Protein AF-A0A816DEH2-F1 (afdb_monomer_lite)

Structure (mmCIF, N/CA/C/O backbone):
data_AF-A0A816DEH2-F1
#
_entry.id   AF-A0A816DEH2-F1
#
loop_
_atom_site.group_PDB
_atom_site.id
_atom_site.type_symbol
_atom_site.label_atom_id
_atom_site.label_alt_id
_atom_site.label_comp_id
_atom_site.label_asym_id
_atom_site.label_entity_id
_atom_site.label_seq_id
_atom_site.pdbx_PDB_ins_code
_atom_site.Cartn_x
_atom_site.Cartn_y
_atom_site.Cartn_z
_atom_site.occupancy
_atom_site.B_iso_or_equiv
_atom_site.auth_seq_id
_atom_site.auth_comp_id
_atom_site.auth_asym_id
_atom_site.auth_atom_id
_atom_site.pdbx_PDB_model_num
ATOM 1 N N . MET A 1 1 ? -5.075 8.110 17.035 1.00 84.69 1 MET A N 1
ATOM 2 C CA . MET A 1 1 ? -4.724 9.342 17.783 1.00 84.69 1 MET A CA 1
ATOM 3 C C . MET A 1 1 ? -3.251 9.297 18.192 1.00 84.69 1 MET A C 1
ATOM 5 O O . MET A 1 1 ? -2.695 8.213 18.280 1.00 84.69 1 MET A O 1
ATOM 9 N N . GLY A 1 2 ? -2.598 10.446 18.376 1.00 84.56 2 GLY A N 1
ATOM 10 C CA . GLY A 1 2 ? -1.201 10.555 18.821 1.00 84.56 2 GLY A CA 1
ATOM 11 C C . GLY A 1 2 ? -0.539 11.834 18.309 1.00 84.56 2 GLY A C 1
ATOM 12 O O . GLY A 1 2 ? -1.069 12.466 17.389 1.00 84.56 2 GLY A O 1
ATOM 13 N N . VAL A 1 3 ? 0.620 12.206 18.860 1.00 82.25 3 VAL A N 1
ATOM 14 C CA . VAL A 1 3 ? 1.343 13.439 18.475 1.00 82.25 3 VAL A CA 1
ATOM 15 C C . VAL A 1 3 ? 1.659 13.493 16.978 1.00 82.25 3 VAL A C 1
ATOM 17 O O . VAL A 1 3 ? 1.641 12.466 16.286 1.00 82.25 3 VAL A O 1
ATOM 20 N N . GLN A 1 4 ? 1.911 14.678 16.429 1.00 77.50 4 GLN A N 1
ATOM 21 C CA . GLN A 1 4 ? 2.324 14.812 15.028 1.00 77.50 4 GLN A CA 1
ATOM 22 C C . GLN A 1 4 ? 3.581 13.987 14.722 1.00 77.50 4 GLN A C 1
ATOM 24 O O . GLN A 1 4 ? 4.449 13.808 15.569 1.00 77.50 4 GLN A O 1
ATOM 29 N N . SER A 1 5 ? 3.631 13.414 13.515 1.00 72.50 5 SER A N 1
ATOM 30 C CA . SER A 1 5 ? 4.741 12.568 13.050 1.00 72.50 5 SER A CA 1
ATOM 31 C C . SER A 1 5 ? 5.055 11.329 13.916 1.00 72.50 5 SER A C 1
ATOM 33 O O . SER A 1 5 ? 6.136 10.758 13.802 1.00 72.50 5 SER A O 1
ATOM 35 N N . SER A 1 6 ? 4.096 10.846 14.721 1.00 70.62 6 SER A N 1
ATOM 36 C CA . SER A 1 6 ? 4.197 9.581 15.485 1.00 70.62 6 SER A CA 1
ATOM 37 C C . SER A 1 6 ? 4.033 8.304 14.649 1.00 70.62 6 SER A C 1
ATOM 39 O O . SER A 1 6 ? 4.109 7.210 15.189 1.00 70.62 6 SER A O 1
ATOM 41 N N . GLY A 1 7 ? 3.790 8.406 13.338 1.00 72.31 7 GLY A N 1
ATOM 42 C CA . GLY A 1 7 ? 3.615 7.233 12.469 1.00 72.31 7 GLY A CA 1
ATOM 43 C C . GLY A 1 7 ? 2.202 6.633 12.455 1.00 72.31 7 GLY A C 1
ATOM 44 O O . GLY A 1 7 ? 2.049 5.486 12.052 1.00 72.31 7 GLY A O 1
ATOM 45 N N . LYS A 1 8 ? 1.169 7.392 12.854 1.00 79.94 8 LYS A N 1
ATOM 46 C CA . LYS A 1 8 ? -0.255 6.977 12.814 1.00 79.94 8 LYS A CA 1
ATOM 47 C C . LYS A 1 8 ? -0.678 6.435 11.445 1.00 79.94 8 LYS A C 1
ATOM 49 O O . LYS A 1 8 ? -1.051 5.272 11.325 1.00 79.94 8 LYS A O 1
ATOM 54 N N . SER A 1 9 ? -0.557 7.268 10.413 1.00 75.19 9 SER A N 1
ATOM 55 C CA . SER A 1 9 ? -0.935 6.941 9.038 1.00 75.19 9 SER A CA 1
ATOM 56 C C . SER A 1 9 ? -0.103 5.776 8.499 1.00 75.19 9 SER A C 1
ATOM 58 O O . SER A 1 9 ? -0.629 4.910 7.811 1.00 75.19 9 SER A O 1
ATOM 60 N N . THR A 1 10 ? 1.179 5.699 8.881 1.00 70.19 10 THR A N 1
ATOM 61 C CA . THR A 1 10 ? 2.058 4.565 8.558 1.00 70.19 10 THR A CA 1
ATOM 62 C C . THR A 1 10 ? 1.537 3.268 9.171 1.00 70.19 10 THR A C 1
ATOM 64 O O . THR A 1 10 ? 1.423 2.274 8.464 1.00 70.19 10 THR A O 1
ATOM 67 N N . LEU A 1 11 ? 1.181 3.271 10.45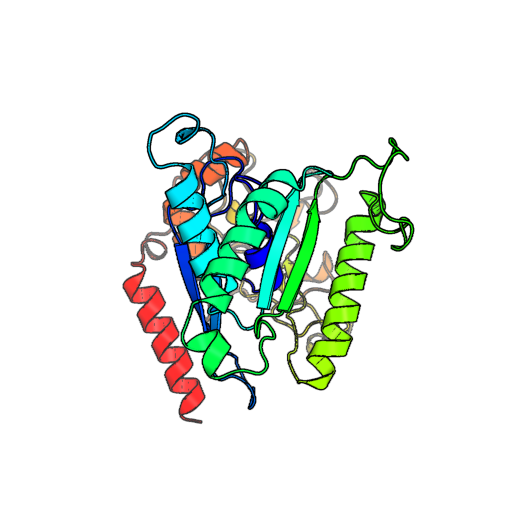7 1.00 69.75 11 LEU A N 1
ATOM 68 C CA . LEU A 1 11 ? 0.658 2.089 11.137 1.00 69.75 11 LEU A CA 1
ATOM 69 C C . LEU A 1 11 ? -0.672 1.636 10.530 1.00 69.75 11 LEU A C 1
ATOM 71 O O . LEU A 1 11 ? -0.842 0.454 10.261 1.00 69.75 11 LEU A O 1
ATOM 75 N N . LEU A 1 12 ? -1.593 2.562 10.262 1.00 72.44 12 LEU A N 1
ATOM 76 C CA . LEU A 1 12 ? -2.884 2.233 9.653 1.00 72.44 12 LEU A CA 1
ATOM 77 C C . LEU A 1 12 ? -2.724 1.676 8.232 1.00 72.44 12 LEU A C 1
ATOM 79 O O . LEU A 1 12 ? -3.339 0.661 7.907 1.00 72.44 12 LEU A O 1
ATOM 83 N N . ASN A 1 13 ? -1.823 2.255 7.432 1.00 67.38 13 ASN A N 1
ATOM 84 C CA . ASN A 1 13 ? -1.471 1.715 6.116 1.00 67.38 13 ASN A CA 1
ATOM 85 C C . ASN A 1 13 ? -0.917 0.297 6.202 1.00 67.38 13 ASN A C 1
ATOM 87 O O . ASN A 1 13 ? -1.265 -0.542 5.377 1.00 67.38 13 ASN A O 1
ATOM 91 N N . LEU A 1 14 ? -0.095 0.014 7.212 1.00 60.16 14 LEU A N 1
ATOM 92 C CA . LEU A 1 14 ? 0.449 -1.323 7.436 1.00 60.16 14 LEU A CA 1
ATOM 93 C C . LEU A 1 14 ? -0.619 -2.314 7.916 1.00 60.16 14 LEU A C 1
ATOM 95 O O . LEU A 1 14 ? -0.638 -3.452 7.456 1.00 60.16 14 LEU A O 1
ATOM 99 N N . MET A 1 15 ? -1.503 -1.900 8.825 1.00 59.72 15 MET A N 1
ATOM 100 C CA . MET A 1 15 ? -2.517 -2.775 9.424 1.00 59.72 15 MET A CA 1
ATOM 101 C C . MET A 1 15 ? -3.653 -3.116 8.462 1.00 59.72 15 MET A C 1
ATOM 103 O O . MET A 1 15 ? -4.155 -4.236 8.480 1.00 59.72 15 MET A O 1
ATOM 107 N N . PHE A 1 16 ? -4.065 -2.153 7.640 1.00 65.94 16 PHE A N 1
ATOM 108 C CA . PHE A 1 16 ? -5.290 -2.251 6.850 1.00 65.94 16 PHE A CA 1
ATOM 109 C C . PHE A 1 16 ? -5.057 -2.127 5.341 1.00 65.94 16 PHE A C 1
ATOM 111 O O . PHE A 1 16 ? -6.015 -2.094 4.573 1.00 65.94 16 PHE A O 1
ATOM 118 N N . GLY A 1 17 ? -3.799 -2.030 4.896 1.00 61.69 17 GLY A N 1
ATOM 119 C CA . GLY A 1 17 ? -3.474 -1.836 3.481 1.00 61.69 17 GLY A CA 1
ATOM 120 C C . GLY A 1 17 ? -3.995 -0.509 2.922 1.00 61.69 17 GLY A C 1
ATOM 121 O O . GLY A 1 17 ? -4.203 -0.381 1.714 1.00 61.69 17 GLY A O 1
ATOM 122 N N . THR A 1 18 ? -4.251 0.473 3.791 1.00 66.12 18 THR A N 1
ATOM 123 C CA . THR A 1 18 ? -4.762 1.787 3.397 1.00 66.12 18 THR A CA 1
ATOM 124 C C . THR A 1 18 ? -3.698 2.615 2.683 1.00 66.12 18 THR A C 1
ATOM 126 O O . THR A 1 18 ? -2.504 2.316 2.715 1.00 66.12 18 THR A O 1
ATOM 129 N N . ARG A 1 19 ? -4.135 3.694 2.025 1.00 66.69 19 ARG A N 1
ATOM 130 C CA . ARG A 1 19 ? -3.260 4.653 1.325 1.00 66.69 19 ARG A CA 1
ATOM 131 C C . ARG A 1 19 ? -3.344 6.046 1.943 1.00 66.69 19 ARG A C 1
ATOM 133 O O . ARG A 1 19 ? -3.418 7.053 1.243 1.00 66.69 19 ARG A O 1
ATOM 140 N N . LEU A 1 20 ? -3.373 6.107 3.269 1.00 65.38 20 LEU A N 1
ATOM 141 C CA . LEU A 1 20 ? -3.329 7.361 4.012 1.00 65.38 20 LEU A CA 1
ATOM 142 C C . LEU A 1 20 ? -1.983 8.046 3.739 1.00 65.38 20 LEU A C 1
ATOM 144 O O . LEU A 1 20 ? -0.944 7.389 3.676 1.00 65.38 20 LEU A O 1
ATOM 148 N N . ARG A 1 21 ? -1.972 9.370 3.566 1.00 60.34 21 ARG A N 1
ATOM 149 C CA . ARG A 1 21 ? -0.719 10.108 3.352 1.00 60.34 21 ARG A CA 1
ATOM 150 C C . ARG A 1 21 ? 0.172 9.977 4.591 1.00 60.34 21 ARG A C 1
ATOM 152 O O . ARG A 1 21 ? -0.220 10.401 5.670 1.00 60.34 21 ARG A O 1
ATOM 159 N N . ALA A 1 22 ? 1.371 9.422 4.426 1.00 50.59 22 ALA A N 1
ATOM 160 C CA . ALA A 1 22 ? 2.357 9.256 5.491 1.00 50.59 22 ALA A CA 1
ATOM 161 C C . ALA A 1 22 ? 3.720 9.818 5.044 1.00 50.59 22 ALA A C 1
ATOM 163 O O . ALA A 1 22 ? 4.235 9.452 3.994 1.00 50.59 22 ALA A O 1
ATOM 164 N N . SER A 1 23 ? 4.296 10.727 5.827 1.00 49.47 23 SER A N 1
ATOM 165 C CA . SER A 1 23 ? 5.608 11.367 5.633 1.00 49.47 23 SER A CA 1
ATOM 166 C C . SER A 1 23 ? 6.166 11.815 6.997 1.00 49.47 23 SER A C 1
ATOM 168 O O . SER A 1 23 ? 5.475 11.751 8.015 1.00 49.47 23 SER A O 1
ATOM 170 N N . ALA A 1 24 ? 7.423 12.264 7.045 1.00 38.12 24 ALA A N 1
ATOM 171 C CA . ALA A 1 24 ? 8.069 12.700 8.287 1.00 38.12 24 ALA A CA 1
ATOM 172 C C . ALA A 1 24 ? 7.546 14.054 8.840 1.00 38.12 24 ALA A C 1
ATOM 174 O O . ALA A 1 24 ? 7.877 14.409 9.973 1.00 38.12 24 ALA A O 1
ATOM 175 N N . GLY A 1 25 ? 6.724 14.797 8.080 1.00 48.03 25 GLY A N 1
ATOM 176 C CA . GLY A 1 25 ? 6.174 16.120 8.439 1.00 48.03 25 GLY A CA 1
ATOM 177 C C . GLY A 1 25 ? 4.648 16.157 8.651 1.00 48.03 25 GLY A C 1
ATOM 178 O O . GLY A 1 25 ? 4.021 15.128 8.890 1.00 48.03 25 GLY A O 1
ATOM 179 N N . MET A 1 26 ? 4.027 17.346 8.563 1.00 46.31 26 MET A N 1
ATOM 180 C CA . MET A 1 26 ? 2.558 17.504 8.505 1.00 46.31 26 MET A CA 1
ATOM 181 C C . MET A 1 26 ? 1.988 16.704 7.322 1.00 46.31 26 MET A C 1
ATOM 183 O O . MET A 1 26 ? 2.078 17.142 6.177 1.00 46.31 26 MET A O 1
ATOM 187 N N . CYS A 1 27 ? 1.405 15.534 7.579 1.00 54.06 27 CYS A N 1
ATOM 188 C CA . CYS A 1 27 ? 0.839 14.688 6.516 1.00 54.06 27 CYS A CA 1
ATOM 189 C C . CYS A 1 27 ? -0.675 14.776 6.445 1.00 54.06 27 CYS A C 1
ATOM 191 O O . CYS A 1 27 ? -1.254 14.873 5.364 1.00 54.06 27 CYS A O 1
ATOM 193 N N . THR A 1 28 ? -1.298 14.742 7.618 1.00 49.09 28 THR A N 1
ATOM 194 C CA . THR A 1 28 ? -2.745 14.694 7.777 1.00 49.09 28 THR A CA 1
ATOM 195 C C . THR A 1 28 ? -3.180 16.038 8.336 1.00 49.09 28 THR A C 1
ATOM 197 O O . THR A 1 28 ? -2.803 16.369 9.453 1.00 49.09 28 THR A O 1
ATOM 200 N N . ARG A 1 29 ? -3.942 16.815 7.559 1.00 63.56 29 ARG A N 1
ATOM 201 C CA . ARG A 1 29 ? -4.658 18.004 8.042 1.00 63.56 29 ARG A CA 1
ATOM 202 C C . ARG A 1 29 ? -6.105 17.616 8.322 1.00 63.56 29 ARG A C 1
ATOM 204 O O . ARG A 1 29 ? -6.775 17.105 7.428 1.00 63.56 29 ARG A O 1
ATOM 211 N N . GLY A 1 30 ? -6.588 17.859 9.535 1.00 71.12 30 GLY A N 1
ATOM 212 C CA . GLY A 1 30 ? -7.930 17.477 9.968 1.00 71.12 30 GLY A CA 1
ATOM 213 C C . GLY A 1 30 ? -8.067 15.976 10.237 1.00 71.12 30 GLY A C 1
ATOM 214 O O . GLY A 1 30 ? -7.302 15.401 11.007 1.00 71.12 30 GLY A O 1
ATOM 215 N N . VAL A 1 31 ? -9.075 15.340 9.645 1.00 75.69 31 VAL A N 1
ATOM 216 C CA . VAL A 1 31 ? -9.335 13.905 9.800 1.00 75.69 31 VAL A CA 1
ATOM 217 C C . VAL A 1 31 ? -9.483 13.289 8.421 1.00 75.69 31 VAL A C 1
ATOM 219 O O . VAL A 1 31 ? -10.269 13.774 7.611 1.00 75.69 31 VAL A O 1
ATOM 222 N N . ASN A 1 32 ? -8.744 12.217 8.169 1.00 79.62 32 ASN A N 1
ATOM 223 C CA . ASN A 1 32 ? -8.914 11.395 6.990 1.00 79.62 32 ASN A CA 1
ATOM 224 C C . ASN A 1 32 ? -9.737 10.160 7.358 1.00 79.62 32 ASN A C 1
ATOM 226 O O . ASN A 1 32 ? -9.424 9.466 8.325 1.00 79.62 32 ASN A O 1
ATOM 230 N N . ILE A 1 33 ? -10.803 9.912 6.606 1.00 82.50 33 ILE A N 1
ATOM 231 C CA . ILE A 1 33 ? -11.716 8.800 6.844 1.00 82.50 33 ILE A CA 1
ATOM 232 C C . ILE A 1 33 ? -11.696 7.919 5.608 1.00 82.50 33 ILE A C 1
ATOM 234 O O . ILE A 1 33 ? -11.968 8.387 4.504 1.00 82.50 33 ILE A O 1
ATOM 238 N N . GLN A 1 34 ? -11.396 6.641 5.803 1.00 79.19 34 GLN A N 1
ATOM 239 C CA . GLN A 1 34 ? -11.454 5.647 4.748 1.00 79.19 34 GLN A CA 1
ATOM 240 C C . GLN A 1 34 ? -12.425 4.541 5.142 1.00 79.19 34 GLN A C 1
ATOM 242 O O . GLN A 1 34 ? -12.277 3.912 6.186 1.00 79.19 34 GLN A O 1
ATOM 247 N N . LEU A 1 35 ? -13.422 4.309 4.293 1.00 78.38 35 LEU A N 1
ATOM 248 C CA . LEU A 1 35 ? -14.329 3.181 4.429 1.00 78.38 35 LEU A CA 1
ATOM 249 C C . LEU A 1 35 ? -13.709 1.981 3.721 1.00 78.38 35 LEU A C 1
ATOM 251 O O . LEU A 1 35 ? -13.468 2.023 2.514 1.00 78.38 35 LEU A O 1
ATOM 255 N N . LEU A 1 36 ? -13.462 0.917 4.467 1.00 73.88 36 LEU A N 1
ATOM 256 C CA . LEU A 1 36 ? -13.075 -0.368 3.916 1.00 73.88 36 LEU A CA 1
ATOM 257 C C . LEU A 1 36 ? -14.277 -1.293 3.973 1.00 73.88 36 LEU A C 1
ATOM 259 O O . LEU A 1 36 ? -14.893 -1.449 5.025 1.00 73.88 36 LEU A O 1
ATOM 263 N N . LYS A 1 37 ? -14.613 -1.914 2.844 1.00 69.12 37 LYS A N 1
ATOM 264 C CA . LYS A 1 37 ? -15.560 -3.023 2.854 1.00 69.12 37 LYS A CA 1
ATOM 265 C C . LYS A 1 37 ? -14.906 -4.177 3.602 1.00 69.12 37 LYS A C 1
ATOM 267 O O . LYS A 1 37 ? -13.774 -4.548 3.292 1.00 69.12 37 LYS A O 1
ATOM 272 N N . ALA A 1 38 ? -15.601 -4.708 4.597 1.00 64.12 38 ALA A N 1
ATOM 273 C CA . ALA A 1 38 ? -15.199 -5.965 5.194 1.00 64.12 38 ALA A CA 1
ATOM 274 C C . ALA A 1 38 ? -15.613 -7.057 4.205 1.00 64.12 38 ALA A C 1
ATOM 276 O O . ALA A 1 38 ? -16.791 -7.376 4.066 1.00 64.12 38 ALA A O 1
ATOM 277 N N . GLU A 1 39 ? -14.659 -7.549 3.423 1.00 48.59 39 GLU A N 1
ATOM 278 C CA . GLU A 1 39 ? -14.929 -8.651 2.505 1.00 48.59 39 GLU A CA 1
ATOM 279 C C . GLU A 1 39 ? -15.131 -9.935 3.332 1.00 48.59 39 GLU A C 1
ATOM 281 O O . GLU A 1 39 ? -14.298 -10.285 4.170 1.00 48.59 39 GLU A O 1
ATOM 286 N N . ASP A 1 40 ? -16.288 -10.573 3.123 1.00 45.84 40 ASP A N 1
ATOM 287 C CA . ASP A 1 40 ? -16.695 -11.876 3.664 1.00 45.84 40 ASP A CA 1
ATOM 288 C C . ASP A 1 40 ? -16.847 -11.991 5.198 1.00 45.84 40 ASP A C 1
ATOM 290 O O . ASP A 1 40 ? -16.309 -12.916 5.808 1.00 45.84 40 ASP A O 1
ATOM 294 N N . ARG A 1 41 ? -17.609 -11.092 5.855 1.00 48.31 41 ARG A N 1
ATOM 295 C CA . ARG A 1 41 ? -17.862 -11.132 7.320 1.00 48.31 41 ARG A CA 1
ATOM 296 C C . ARG A 1 41 ? -19.310 -10.817 7.718 1.00 48.31 41 ARG A C 1
ATOM 298 O O . ARG A 1 41 ? -19.920 -9.921 7.157 1.00 48.31 41 ARG A O 1
ATOM 305 N N . SER A 1 42 ? -19.836 -11.505 8.740 1.00 46.50 42 SER A N 1
ATOM 306 C CA . SER A 1 42 ? -21.207 -11.304 9.259 1.00 46.50 42 SER A CA 1
ATOM 307 C C . SER A 1 42 ? -21.324 -10.290 10.405 1.00 46.50 42 SER A C 1
ATOM 309 O O . SER A 1 42 ? -22.432 -9.942 10.799 1.00 46.50 42 SER A O 1
ATOM 311 N N . GLU A 1 43 ? -20.205 -9.875 11.005 1.00 55.53 43 GLU A N 1
ATOM 312 C CA . GLU A 1 43 ? -20.195 -9.027 12.213 1.00 55.53 43 GLU A CA 1
ATOM 313 C C . GLU A 1 43 ? -20.103 -7.533 11.887 1.00 55.53 43 GLU A C 1
ATOM 315 O O . GLU A 1 43 ? -20.634 -6.706 12.626 1.00 55.53 43 GLU A O 1
ATOM 320 N N . TYR A 1 44 ? -19.441 -7.194 10.780 1.00 63.72 44 TYR A N 1
ATOM 321 C CA . TYR A 1 44 ? -19.301 -5.833 10.278 1.00 63.72 44 TYR A CA 1
ATOM 322 C C . TYR A 1 44 ? -19.308 -5.877 8.754 1.00 63.72 44 TYR A C 1
ATOM 324 O O . TYR A 1 44 ? -18.502 -6.595 8.172 1.00 63.72 44 TYR A O 1
ATOM 332 N N . ASP A 1 45 ? -20.162 -5.076 8.121 1.00 71.81 45 ASP A N 1
ATOM 333 C CA . ASP A 1 45 ? -20.181 -4.924 6.659 1.00 71.81 45 ASP A CA 1
ATOM 334 C C . ASP A 1 45 ? -19.044 -4.006 6.172 1.00 71.81 45 ASP A C 1
ATOM 336 O O . ASP A 1 45 ? -18.532 -4.120 5.054 1.00 71.81 45 ASP A O 1
ATOM 340 N N . TYR A 1 46 ? -18.622 -3.083 7.039 1.00 75.50 46 TYR A N 1
ATOM 341 C CA . TYR A 1 46 ? -17.607 -2.085 6.745 1.00 75.50 46 TYR A CA 1
ATOM 342 C C . TYR A 1 46 ? -16.776 -1.742 7.979 1.00 75.50 46 TYR A C 1
ATOM 344 O O . TYR A 1 46 ? -17.281 -1.680 9.099 1.00 75.50 46 TYR A O 1
ATOM 352 N N . VAL A 1 47 ? -15.504 -1.436 7.747 1.00 79.38 47 VAL A N 1
ATOM 353 C CA . VAL A 1 47 ? -14.593 -0.856 8.731 1.00 79.38 47 VAL A CA 1
ATOM 354 C C . VAL A 1 47 ? -14.326 0.589 8.334 1.00 79.38 47 VAL A C 1
ATOM 356 O O . VAL A 1 47 ? -13.787 0.865 7.263 1.00 79.38 47 VAL A O 1
ATOM 359 N N . VAL A 1 48 ? -14.691 1.526 9.205 1.00 81.31 48 VAL A N 1
ATOM 360 C CA . VAL A 1 48 ? -14.351 2.941 9.039 1.00 81.31 48 VAL A CA 1
ATOM 361 C C . VAL A 1 48 ? -13.015 3.194 9.725 1.00 81.31 48 VAL A C 1
ATOM 363 O O . VAL A 1 48 ? -12.915 3.144 10.949 1.00 81.31 48 VAL A O 1
ATOM 366 N N . ILE A 1 49 ? -11.984 3.480 8.939 1.00 82.62 49 ILE A N 1
ATOM 367 C CA . ILE A 1 49 ? -10.675 3.875 9.451 1.00 82.62 49 ILE A CA 1
ATOM 368 C C . ILE A 1 49 ? -10.628 5.387 9.535 1.00 82.62 49 ILE A C 1
ATOM 370 O O . ILE A 1 49 ? -10.829 6.083 8.542 1.00 82.62 49 ILE A O 1
ATOM 374 N N . LEU A 1 50 ? -10.321 5.878 10.729 1.00 85.81 50 LEU A N 1
ATOM 375 C CA . LEU A 1 50 ? -10.161 7.291 11.016 1.00 85.81 50 LEU A CA 1
ATOM 376 C C . LEU A 1 50 ? -8.692 7.567 11.345 1.00 85.81 50 LEU A C 1
ATOM 378 O O . LEU A 1 50 ? -8.192 7.177 12.401 1.00 85.81 50 LEU A O 1
ATOM 382 N N . ASP A 1 51 ? -8.006 8.268 10.447 1.00 87.19 51 ASP A N 1
ATOM 383 C CA . ASP A 1 51 ? -6.673 8.813 10.686 1.00 87.19 51 ASP A CA 1
ATOM 384 C C . ASP A 1 51 ? -6.782 10.295 11.035 1.00 87.19 51 ASP A C 1
ATOM 386 O O . ASP A 1 51 ? -7.192 11.125 10.224 1.00 87.19 51 ASP A O 1
ATOM 390 N N . SER A 1 52 ? -6.440 10.632 12.273 1.00 82.81 52 SER A N 1
ATOM 391 C CA . SER A 1 52 ? -6.493 12.004 12.761 1.00 82.81 52 SER A CA 1
ATOM 392 C C . SER A 1 52 ? -5.171 12.719 12.505 1.00 82.81 52 SER A C 1
ATOM 394 O O . SER A 1 52 ? -4.090 12.129 12.594 1.00 82.81 52 SER A O 1
ATOM 396 N N . GLU A 1 53 ? -5.234 14.031 12.318 1.00 82.88 53 GLU A N 1
ATOM 397 C CA . GLU A 1 53 ? -4.074 14.898 12.484 1.00 82.88 53 GLU A CA 1
ATOM 398 C C . GLU A 1 53 ? -3.414 14.685 13.861 1.00 82.88 53 GLU A C 1
ATOM 400 O O . GLU A 1 53 ? -3.999 14.136 14.807 1.00 82.88 53 GLU A O 1
ATOM 405 N N . GLY A 1 54 ? -2.131 15.032 13.951 1.00 82.44 54 GLY A N 1
ATOM 406 C CA . GLY A 1 54 ? -1.414 14.978 15.213 1.00 82.44 54 GLY A CA 1
ATOM 407 C C . GLY A 1 54 ? -1.896 16.049 16.183 1.00 82.44 54 GLY A C 1
ATOM 408 O O . GLY A 1 54 ? -1.996 17.214 15.812 1.00 82.44 54 GLY A O 1
ATOM 409 N N . VAL A 1 55 ? -2.133 15.658 17.433 1.00 82.50 55 VAL A N 1
ATOM 410 C CA . VAL A 1 55 ? -2.248 16.622 18.540 1.00 82.50 55 VAL A CA 1
ATOM 411 C C . VAL A 1 55 ? -0.869 17.211 18.861 1.00 82.50 55 VAL A C 1
ATOM 413 O O . VAL A 1 55 ? 0.154 16.607 18.519 1.00 82.50 55 VAL A O 1
ATOM 416 N N . ARG A 1 56 ? -0.832 18.376 19.517 1.00 79.00 56 ARG A N 1
ATOM 417 C CA . ARG A 1 56 ? 0.388 19.142 19.833 1.00 79.00 56 ARG A CA 1
ATOM 418 C C . ARG A 1 56 ? 1.229 19.462 18.595 1.00 79.00 56 ARG A C 1
ATOM 420 O O . ARG A 1 56 ? 2.455 19.388 18.608 1.00 79.00 56 ARG A O 1
ATOM 427 N N . ALA A 1 57 ? 0.543 19.796 17.512 1.00 79.00 57 ALA A N 1
ATOM 428 C CA . ALA A 1 57 ? 1.161 20.175 16.257 1.00 79.00 57 ALA A CA 1
ATOM 429 C C . ALA A 1 57 ? 1.956 21.499 16.410 1.00 79.00 57 ALA A C 1
ATOM 431 O O . ALA A 1 57 ? 1.370 22.490 16.864 1.00 79.00 57 ALA A O 1
ATOM 432 N N . PRO A 1 58 ? 3.268 21.548 16.077 1.00 72.44 58 PRO A N 1
ATOM 433 C CA . PRO A 1 58 ? 4.124 22.712 16.337 1.00 72.44 58 PRO A CA 1
ATOM 434 C C . PRO A 1 58 ? 3.601 24.012 15.725 1.00 72.44 58 PRO A C 1
ATOM 436 O O . PRO A 1 58 ? 3.702 25.070 16.342 1.00 72.44 58 PRO A O 1
ATOM 439 N N . GLU A 1 59 ? 2.984 23.933 14.548 1.00 75.00 59 GLU A N 1
ATOM 440 C CA . GLU A 1 59 ? 2.388 25.063 13.830 1.00 75.00 59 GLU A CA 1
ATOM 441 C C . GLU A 1 59 ? 1.214 25.744 14.557 1.00 75.00 59 GLU A C 1
ATOM 443 O O . GLU A 1 59 ? 0.879 26.879 14.226 1.00 75.00 59 GLU A O 1
ATOM 448 N N . PHE A 1 60 ? 0.607 25.090 15.554 1.00 73.44 60 PHE A N 1
ATOM 449 C CA . PHE A 1 60 ? -0.456 25.671 16.382 1.00 73.44 60 PHE A CA 1
ATOM 450 C C . PHE A 1 60 ? 0.017 25.994 17.805 1.00 73.44 60 PHE A C 1
ATOM 452 O O . PHE A 1 60 ? -0.764 26.510 18.607 1.00 73.44 60 PHE A O 1
ATOM 459 N N . SER A 1 61 ? 1.281 25.717 18.141 1.00 72.44 61 SER A N 1
ATOM 460 C CA . SER A 1 61 ? 1.814 25.989 19.478 1.00 72.44 61 SER A CA 1
ATOM 461 C C . SER A 1 61 ? 1.712 27.483 19.829 1.00 72.44 61 SER A C 1
ATOM 463 O O . SER A 1 61 ? 2.066 28.352 19.037 1.00 72.44 61 SER A O 1
ATOM 465 N N . GLY A 1 62 ? 1.155 27.794 21.005 1.00 68.12 62 GLY A N 1
ATOM 466 C CA . GLY A 1 62 ? 0.975 29.173 21.482 1.00 68.12 62 GLY A CA 1
ATOM 467 C C . GLY A 1 62 ? -0.152 29.977 20.817 1.00 68.12 62 GLY A C 1
ATOM 468 O O . GLY A 1 62 ? -0.375 31.119 21.209 1.00 68.12 62 GLY A O 1
ATOM 469 N N . SER A 1 63 ? -0.880 29.406 19.849 1.00 74.00 63 SER A N 1
ATOM 470 C CA . SER A 1 63 ? -2.038 30.067 19.234 1.00 74.00 63 SER A CA 1
ATOM 471 C C . SER A 1 63 ? -3.296 29.972 20.107 1.00 74.00 63 SER A C 1
ATOM 473 O O . SER A 1 63 ? -3.541 28.965 20.781 1.00 74.00 63 SER A O 1
ATOM 475 N N . GLU A 1 64 ? -4.118 31.024 20.087 1.00 71.88 64 GLU A N 1
ATOM 476 C CA . GLU A 1 64 ? -5.413 31.034 20.769 1.00 71.88 64 GLU A CA 1
ATOM 477 C C . GLU A 1 64 ? -6.323 29.948 20.161 1.00 71.88 64 GLU A C 1
ATOM 479 O O . GLU A 1 64 ? -6.588 29.935 18.961 1.00 71.88 64 GLU A O 1
ATOM 484 N N . GLY A 1 65 ? -6.760 28.984 20.981 1.00 74.56 65 GLY A N 1
ATOM 485 C CA . GLY A 1 65 ? -7.618 27.871 20.548 1.00 74.56 65 GLY A CA 1
ATOM 486 C C . GLY A 1 65 ? -6.907 26.559 20.177 1.00 74.56 65 GLY A C 1
ATOM 487 O O . GLY A 1 65 ? -7.594 25.581 19.872 1.00 74.56 65 GLY A O 1
ATOM 488 N N . ALA A 1 66 ? -5.573 26.471 20.267 1.00 74.94 66 ALA A N 1
ATOM 489 C CA . ALA A 1 66 ? -4.823 25.238 19.978 1.00 74.94 66 ALA A CA 1
ATOM 490 C C . ALA A 1 66 ? -5.265 24.041 20.842 1.00 74.94 66 ALA A C 1
ATOM 492 O O . ALA A 1 66 ? -5.573 22.965 20.329 1.00 74.94 66 ALA A O 1
ATOM 493 N N . THR A 1 67 ? -5.393 24.249 22.155 1.00 72.12 67 THR A N 1
ATOM 494 C CA . THR A 1 67 ? -5.868 23.224 23.098 1.00 72.12 67 THR A CA 1
ATOM 495 C C . THR A 1 67 ? -7.297 22.784 22.781 1.00 72.12 67 THR A C 1
ATOM 497 O O . THR A 1 67 ? -7.616 21.599 22.825 1.00 72.12 67 THR A O 1
ATOM 500 N N . TRP A 1 68 ? -8.171 23.727 22.412 1.00 76.75 68 TRP A N 1
ATOM 501 C CA . TRP A 1 68 ? -9.553 23.417 22.040 1.00 76.75 68 TRP A CA 1
ATOM 502 C C . TRP A 1 68 ? -9.621 22.555 20.776 1.00 76.75 68 TRP A C 1
ATOM 504 O O . TRP A 1 68 ? -10.384 21.589 20.728 1.00 76.75 68 TRP A O 1
ATOM 514 N N . ARG A 1 69 ? -8.786 22.857 19.776 1.00 83.38 69 ARG A N 1
ATOM 515 C CA . ARG A 1 69 ? -8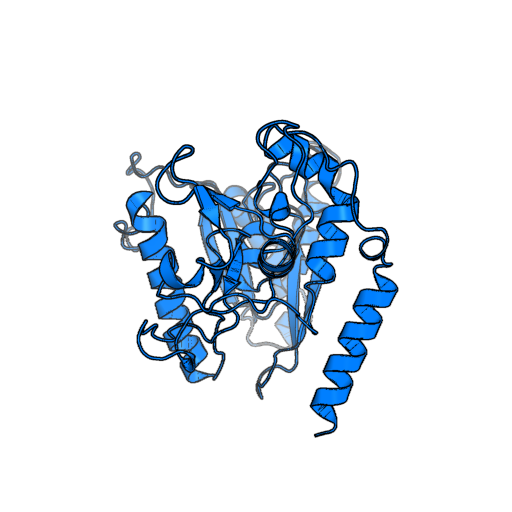.649 22.053 18.557 1.00 83.38 69 ARG A CA 1
ATOM 516 C C . ARG A 1 69 ? -8.218 20.620 18.872 1.00 83.38 69 ARG A C 1
ATOM 518 O O . ARG A 1 69 ? -8.862 19.687 18.394 1.00 83.38 69 ARG A O 1
ATOM 525 N N . ASP A 1 70 ? -7.173 20.444 19.674 1.00 83.44 70 ASP A N 1
ATOM 526 C CA . ASP A 1 70 ? -6.635 19.118 20.003 1.00 83.44 70 ASP A CA 1
ATOM 527 C C . ASP A 1 70 ? -7.645 18.281 20.802 1.00 83.44 70 ASP A C 1
ATOM 529 O O . ASP A 1 70 ? -7.884 17.111 20.486 1.00 83.44 70 ASP A O 1
ATOM 533 N N . ASN A 1 71 ? -8.333 18.909 21.760 1.00 77.44 71 ASN A N 1
ATOM 534 C CA . ASN A 1 71 ? -9.409 18.275 22.520 1.00 77.44 71 ASN A CA 1
ATOM 535 C C . ASN A 1 71 ? -10.578 17.865 21.628 1.00 77.44 71 ASN A C 1
ATOM 537 O O . ASN A 1 71 ? -11.101 16.755 21.755 1.00 77.44 71 ASN A O 1
ATOM 541 N N . ARG A 1 72 ? -10.974 18.731 20.690 1.00 82.00 72 ARG A N 1
ATOM 542 C CA . ARG A 1 72 ? -12.032 18.432 19.723 1.00 82.00 72 ARG A CA 1
ATOM 543 C C . ARG A 1 72 ? -11.649 17.256 18.825 1.00 82.00 72 ARG A C 1
ATOM 545 O O . ARG A 1 72 ? -12.472 16.365 18.617 1.00 82.00 72 ARG A O 1
ATOM 552 N N . LEU A 1 73 ? -10.413 17.225 18.326 1.00 86.19 73 LEU A N 1
ATOM 553 C CA . LEU A 1 73 ? -9.921 16.169 17.441 1.00 86.19 73 LEU A CA 1
ATOM 554 C C . LEU A 1 73 ? -9.874 14.810 18.145 1.00 86.19 73 LEU A C 1
ATOM 556 O O . LEU A 1 73 ? -10.321 13.808 17.588 1.00 86.19 73 LEU A O 1
ATOM 560 N N . ALA A 1 74 ? -9.377 14.764 19.378 1.00 82.75 74 ALA A N 1
ATOM 561 C CA . ALA A 1 74 ? -9.324 13.524 20.139 1.00 82.75 74 ALA A CA 1
ATOM 562 C C . ALA A 1 74 ? -10.707 13.047 20.590 1.00 82.75 74 ALA A C 1
ATOM 564 O O . ALA A 1 74 ? -10.982 11.855 20.493 1.00 82.75 74 ALA A O 1
ATOM 565 N N . THR A 1 75 ? -11.595 13.957 21.006 1.00 77.56 75 THR A N 1
ATOM 566 C CA . THR A 1 75 ? -12.989 13.618 21.342 1.00 77.56 75 THR A CA 1
ATOM 567 C C . THR A 1 75 ? -13.677 12.968 20.145 1.00 77.56 75 THR A C 1
ATOM 569 O O . THR A 1 75 ? -14.277 11.903 20.279 1.00 77.56 75 THR A O 1
ATOM 572 N N . PHE A 1 76 ? -13.511 13.557 18.957 1.00 86.19 76 PHE A N 1
ATOM 573 C CA . PHE A 1 76 ? -14.046 13.015 17.711 1.00 86.19 76 PHE A CA 1
ATOM 574 C C . PHE A 1 76 ? -13.394 11.690 17.295 1.00 86.19 76 PHE A C 1
ATOM 576 O O . PHE A 1 76 ? -14.063 10.837 16.729 1.00 86.19 76 PHE A O 1
ATOM 583 N N . SER A 1 77 ? -12.105 11.494 17.576 1.00 86.50 77 SER A N 1
ATOM 584 C CA . SER A 1 77 ? -11.395 10.265 17.197 1.00 86.50 77 SER A CA 1
ATOM 585 C C . SER A 1 77 ? -11.671 9.091 18.140 1.00 86.50 77 SER A C 1
ATOM 587 O O . SER A 1 77 ? -11.525 7.948 17.725 1.00 86.50 77 SER A O 1
ATOM 589 N N . ILE A 1 78 ? -12.010 9.367 19.405 1.00 81.94 78 ILE A N 1
ATOM 590 C CA . ILE A 1 78 ? -12.136 8.356 20.463 1.00 81.94 78 ILE A CA 1
ATOM 591 C C . ILE A 1 78 ? -13.592 7.937 20.666 1.00 81.94 78 ILE A C 1
ATOM 593 O O . ILE A 1 78 ? -13.900 6.752 20.619 1.00 81.94 78 ILE A O 1
ATOM 597 N N . LEU A 1 79 ? -14.502 8.886 20.903 1.00 80.31 79 LEU A N 1
ATOM 598 C CA . LEU A 1 79 ? -15.858 8.556 21.354 1.00 80.31 79 LEU A CA 1
ATOM 599 C C . LEU A 1 79 ? -16.714 7.754 20.359 1.00 80.31 79 LEU A C 1
ATOM 601 O O . LEU A 1 79 ? -17.426 6.861 20.819 1.00 80.31 79 LEU A O 1
ATOM 605 N N . PRO A 1 80 ? -16.693 8.028 19.040 1.00 81.62 80 PRO A N 1
ATOM 606 C CA . PRO A 1 80 ? -17.515 7.275 18.096 1.00 81.62 80 PRO A CA 1
ATOM 607 C C . PRO A 1 80 ? -16.885 5.945 17.661 1.00 81.62 80 PRO A C 1
ATOM 609 O O . PRO A 1 80 ? -17.547 5.172 16.975 1.00 81.62 80 PRO A O 1
ATOM 612 N N . ALA A 1 81 ? -15.624 5.678 18.007 1.00 84.31 81 ALA A N 1
ATOM 613 C CA . ALA A 1 81 ? -14.917 4.494 17.539 1.00 84.31 81 ALA A CA 1
ATOM 614 C C . ALA A 1 81 ? -15.307 3.242 18.344 1.00 84.31 81 ALA A C 1
ATOM 616 O O . ALA A 1 81 ? -15.524 3.303 19.550 1.00 84.31 81 ALA A O 1
ATOM 617 N N . ASP A 1 82 ? -15.327 2.070 17.709 1.00 79.94 82 ASP A N 1
ATOM 618 C CA . ASP A 1 82 ? -15.371 0.801 18.452 1.00 79.94 82 ASP A CA 1
ATOM 619 C C . ASP A 1 82 ? -13.980 0.439 19.018 1.00 79.94 82 ASP A C 1
ATOM 621 O O . ASP A 1 82 ? -13.854 -0.214 20.059 1.00 79.94 82 ASP A O 1
ATOM 625 N N . ALA A 1 83 ? -12.915 0.915 18.364 1.00 79.94 83 ALA A N 1
ATOM 626 C CA . ALA A 1 83 ? -11.533 0.795 18.808 1.00 79.94 83 ALA A CA 1
ATOM 627 C C . ALA A 1 83 ? -10.709 2.024 18.400 1.00 79.94 83 ALA A C 1
ATOM 629 O O . ALA A 1 83 ? -10.778 2.477 17.260 1.00 79.94 83 ALA A O 1
ATOM 630 N N . THR A 1 84 ? -9.867 2.517 19.310 1.00 82.19 84 THR A N 1
ATOM 631 C CA . THR A 1 84 ? -8.943 3.628 19.067 1.00 82.19 84 THR A CA 1
ATOM 632 C C . THR A 1 84 ? -7.508 3.225 19.377 1.00 82.19 84 THR A C 1
ATOM 634 O O . THR A 1 84 ? -7.204 2.774 20.480 1.00 82.19 84 THR A O 1
ATOM 637 N N . ILE A 1 85 ? -6.607 3.465 18.424 1.00 83.81 85 ILE A N 1
ATOM 638 C CA . ILE A 1 85 ? -5.160 3.323 18.610 1.00 83.81 85 ILE A CA 1
ATOM 639 C C . ILE A 1 85 ? -4.573 4.679 19.022 1.00 83.81 85 ILE A C 1
ATOM 641 O O . ILE A 1 85 ? -4.760 5.685 18.328 1.00 83.81 85 ILE A O 1
ATOM 645 N N . ILE A 1 86 ? -3.866 4.710 20.148 1.00 82.12 86 ILE A N 1
ATOM 646 C CA . ILE A 1 86 ? -3.176 5.870 20.714 1.00 82.12 86 ILE A CA 1
ATOM 647 C C . ILE A 1 86 ? -1.670 5.644 20.571 1.00 82.12 86 ILE A C 1
ATOM 649 O O . ILE A 1 86 ? -1.082 4.835 21.283 1.00 82.12 86 ILE A O 1
ATOM 653 N N . MET A 1 87 ? -1.054 6.370 19.641 1.00 79.56 87 MET A N 1
ATOM 654 C CA . MET A 1 87 ? 0.388 6.364 19.410 1.00 79.56 87 MET A CA 1
ATOM 655 C C . MET A 1 87 ? 1.082 7.266 20.437 1.00 79.56 87 MET A C 1
ATOM 657 O O . MET A 1 87 ? 0.832 8.476 20.465 1.00 79.56 87 MET A O 1
ATOM 661 N N . ILE A 1 88 ? 1.969 6.685 21.241 1.00 72.12 88 ILE A N 1
ATOM 662 C CA . ILE A 1 88 ? 2.843 7.370 22.196 1.00 72.12 88 ILE A CA 1
ATOM 663 C C . ILE A 1 88 ? 4.263 7.319 21.642 1.00 72.12 88 ILE A C 1
ATOM 665 O O . ILE A 1 88 ? 4.766 6.249 21.312 1.00 72.12 88 ILE A O 1
ATOM 669 N N . ASN A 1 89 ? 4.906 8.476 21.506 1.00 68.75 89 ASN A N 1
ATOM 670 C CA . ASN A 1 89 ? 6.284 8.544 21.039 1.00 68.75 89 ASN A CA 1
ATOM 671 C C . ASN A 1 89 ? 7.237 8.565 22.242 1.00 68.75 89 ASN A C 1
ATOM 673 O O . ASN A 1 89 ? 7.075 9.381 23.144 1.00 68.75 89 ASN A O 1
ATOM 677 N N . ASN A 1 90 ? 8.231 7.683 22.236 1.00 66.94 90 ASN A N 1
ATOM 678 C CA . ASN A 1 90 ? 9.124 7.373 23.347 1.00 66.94 90 ASN A CA 1
ATOM 679 C C . ASN A 1 90 ? 8.317 7.022 24.618 1.00 66.94 90 ASN A C 1
ATOM 681 O O . ASN A 1 90 ? 7.400 6.205 24.559 1.00 66.94 90 ASN A O 1
ATOM 685 N N . GLU A 1 91 ? 8.639 7.656 25.748 1.00 60.75 91 GLU A N 1
ATOM 686 C CA . GLU A 1 91 ? 7.884 7.602 27.009 1.00 60.75 91 GLU A CA 1
ATOM 687 C C . GLU A 1 91 ? 7.015 8.859 27.226 1.00 60.75 91 GLU A C 1
ATOM 689 O O . GLU A 1 91 ? 6.431 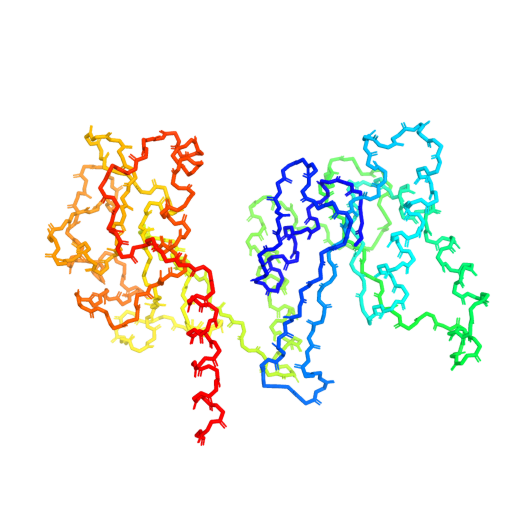9.047 28.292 1.00 60.75 91 GLU A O 1
ATOM 694 N N . GLU A 1 92 ? 6.914 9.745 26.228 1.00 65.94 92 GLU A N 1
ATOM 695 C CA . GLU A 1 92 ? 6.212 11.021 26.372 1.00 65.94 92 GLU A CA 1
ATOM 696 C C . GLU A 1 92 ? 4.700 10.848 26.147 1.00 65.94 92 GLU A C 1
ATOM 698 O O . GLU A 1 92 ? 4.174 10.987 25.039 1.00 65.94 92 GLU A O 1
ATOM 703 N N . ASP A 1 93 ? 3.977 10.564 27.230 1.00 68.62 93 ASP A N 1
ATOM 704 C CA . ASP A 1 93 ? 2.522 10.381 27.236 1.00 68.62 93 ASP A CA 1
ATOM 705 C C . ASP A 1 93 ? 1.726 11.676 27.488 1.00 68.62 93 ASP A C 1
ATOM 707 O O . ASP A 1 93 ? 0.494 11.642 27.559 1.00 68.62 93 ASP A O 1
ATOM 711 N N . THR A 1 94 ? 2.402 12.830 27.554 1.00 68.88 94 THR A N 1
ATOM 712 C CA . THR A 1 94 ? 1.826 14.160 27.827 1.00 68.88 94 THR A CA 1
ATOM 713 C C . THR A 1 94 ? 0.573 14.438 26.997 1.00 68.88 94 THR A C 1
ATOM 715 O O . THR A 1 94 ? -0.458 14.834 27.530 1.00 68.88 94 THR A O 1
ATOM 718 N N . ALA A 1 95 ? 0.616 14.136 25.696 1.00 71.94 95 ALA A N 1
ATOM 719 C CA . ALA A 1 95 ? -0.516 14.354 24.796 1.00 71.94 95 ALA A CA 1
ATOM 720 C C . ALA A 1 95 ? -1.753 13.513 25.159 1.00 71.94 95 ALA A C 1
ATOM 722 O O . ALA A 1 95 ? -2.884 13.982 25.049 1.00 71.94 95 ALA A O 1
ATOM 723 N N . ALA A 1 96 ? -1.555 12.268 25.598 1.00 71.56 96 ALA A N 1
ATOM 724 C CA . ALA A 1 96 ? -2.651 11.422 26.051 1.00 71.56 96 ALA A CA 1
ATOM 725 C C . ALA A 1 96 ? -3.163 11.880 27.426 1.00 71.56 96 ALA A C 1
ATOM 727 O O . ALA A 1 96 ? -4.375 11.937 27.629 1.00 71.56 96 ALA A O 1
ATOM 728 N N . ARG A 1 97 ? -2.262 12.261 28.345 1.00 66.00 97 ARG A N 1
ATOM 729 C CA . ARG A 1 97 ? -2.608 12.744 29.694 1.00 66.00 97 ARG A CA 1
ATOM 730 C C . ARG A 1 97 ? -3.411 14.038 29.692 1.00 66.00 97 ARG A C 1
ATOM 732 O O . ARG A 1 97 ? -4.291 14.189 30.529 1.00 66.00 97 ARG A O 1
ATOM 739 N N . GLU A 1 98 ? -3.123 14.954 28.776 1.00 67.00 98 GLU A N 1
ATOM 740 C CA . GLU A 1 98 ? -3.841 16.228 28.678 1.00 67.00 98 GLU A CA 1
ATOM 741 C C . GLU A 1 98 ? -5.239 16.045 28.083 1.00 67.00 98 GLU A C 1
ATOM 743 O O . GLU A 1 98 ? -6.210 16.628 28.565 1.00 67.00 98 GLU A O 1
ATOM 748 N N . VAL A 1 99 ? -5.358 15.207 27.052 1.00 71.25 99 VAL A N 1
ATOM 749 C CA . VAL A 1 99 ? -6.576 15.156 26.245 1.00 71.25 99 VAL A CA 1
ATOM 750 C C . VAL A 1 99 ? -7.574 14.098 26.731 1.00 71.25 99 VAL A C 1
ATOM 752 O O . VAL A 1 99 ? -8.782 14.336 26.695 1.00 71.25 99 VAL A O 1
ATOM 755 N N . LEU A 1 100 ? -7.118 12.944 27.238 1.00 67.94 100 LEU A N 1
ATOM 756 C CA . LEU A 1 100 ? -8.020 11.875 27.693 1.00 67.94 100 LEU A CA 1
ATOM 757 C C . LEU A 1 100 ? -8.978 12.308 28.816 1.00 67.94 100 LEU A C 1
ATOM 759 O O . LEU A 1 100 ? -10.164 12.004 28.687 1.00 67.94 100 LEU A O 1
ATOM 763 N N . PRO A 1 101 ? -8.559 13.031 29.876 1.00 65.06 101 PRO A N 1
ATOM 764 C CA . PRO A 1 101 ? -9.483 13.479 30.920 1.00 65.06 101 PRO A CA 1
ATOM 765 C C . PRO A 1 101 ? -10.618 14.348 30.372 1.00 65.06 101 PRO A C 1
ATOM 767 O O . PRO A 1 101 ? -11.761 14.223 30.806 1.00 65.06 101 PRO A O 1
ATOM 770 N N . ILE A 1 102 ? -10.319 15.184 29.376 1.00 65.31 102 ILE A N 1
ATOM 771 C CA . ILE A 1 102 ? -11.292 16.072 28.734 1.00 65.31 102 ILE A CA 1
ATOM 772 C C . ILE A 1 102 ? -12.285 15.258 27.898 1.00 65.31 102 ILE A C 1
ATOM 774 O O . ILE A 1 102 ? -13.488 15.500 27.968 1.00 65.31 102 ILE A O 1
ATOM 778 N N . VAL A 1 103 ? -11.805 14.240 27.177 1.00 67.50 103 VAL A N 1
ATOM 779 C CA . VAL A 1 103 ? -12.656 13.295 26.434 1.00 67.50 103 VAL A CA 1
ATOM 780 C C . VAL A 1 103 ? -13.573 12.510 27.377 1.00 67.50 103 VAL A C 1
ATOM 782 O O . VAL A 1 103 ? -14.758 12.352 27.082 1.00 67.50 103 VAL A O 1
ATOM 785 N N . MET A 1 104 ? -13.061 12.058 28.528 1.00 61.72 104 MET A N 1
ATOM 786 C CA . MET A 1 104 ? -13.866 11.353 29.535 1.00 61.72 104 MET A CA 1
ATOM 787 C C . MET A 1 104 ? -14.930 12.263 30.149 1.00 61.72 104 MET A C 1
ATOM 789 O O . MET A 1 104 ? -16.078 11.846 30.281 1.00 61.72 104 MET A O 1
ATOM 793 N N . LEU A 1 105 ? -14.575 13.508 30.477 1.00 59.59 105 LEU A N 1
ATOM 794 C CA . LEU A 1 105 ? -15.519 14.491 31.006 1.00 59.59 105 LEU A CA 1
ATOM 795 C C . LEU A 1 105 ? -16.627 14.802 29.989 1.00 59.59 105 LEU A C 1
ATOM 797 O O . LEU A 1 105 ? -17.806 14.796 30.340 1.00 59.59 105 LEU A O 1
ATOM 801 N N . ALA A 1 106 ? -16.258 15.012 28.722 1.00 63.91 106 ALA A N 1
ATOM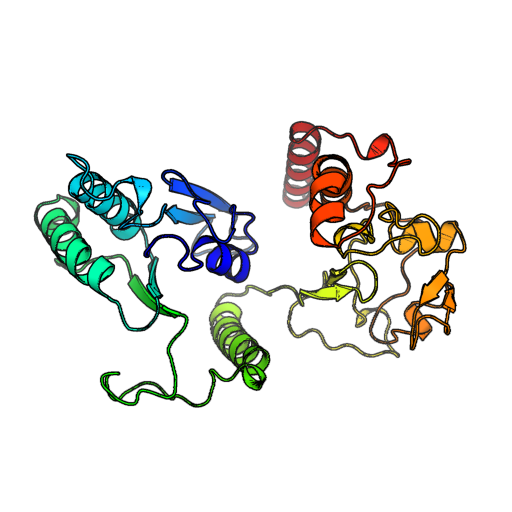 802 C CA . ALA A 1 106 ? -17.209 15.230 27.635 1.00 63.91 106 ALA A CA 1
ATOM 803 C C . ALA A 1 106 ? -18.141 14.024 27.437 1.00 63.91 106 ALA A C 1
ATOM 805 O O . ALA A 1 106 ? -19.340 14.198 27.231 1.00 63.91 106 ALA A O 1
ATOM 806 N N . TYR A 1 107 ? -17.615 12.802 27.547 1.00 65.12 107 TYR A N 1
ATOM 807 C CA . TYR A 1 107 ? -18.417 11.584 27.481 1.00 65.12 107 TYR A CA 1
ATOM 808 C C . TYR A 1 107 ? -19.399 11.475 28.651 1.00 65.12 107 TYR A C 1
ATOM 810 O O . TYR A 1 107 ? -20.587 11.273 28.408 1.00 65.12 107 TYR A O 1
ATOM 818 N N . GLN A 1 108 ? -18.942 11.666 29.892 1.00 56.16 108 GLN A N 1
ATOM 819 C CA . GLN A 1 108 ? -19.782 11.594 31.096 1.00 56.16 108 GLN A CA 1
ATOM 820 C C . GLN A 1 108 ? -20.951 12.587 31.069 1.00 56.16 108 GLN A C 1
ATOM 822 O O . GLN A 1 108 ? -22.023 12.284 31.583 1.00 56.16 108 GLN A O 1
ATOM 827 N N . GLN A 1 109 ? -20.754 13.758 30.460 1.00 60.09 109 GLN A N 1
ATOM 828 C CA . GLN A 1 109 ? -21.790 14.786 30.313 1.00 60.09 109 GLN A CA 1
ATOM 829 C C . GLN A 1 109 ? -22.670 14.599 29.065 1.00 60.09 109 GLN A C 1
ATOM 831 O O . GLN A 1 109 ? -23.593 15.380 28.841 1.00 60.09 109 GLN A O 1
ATOM 836 N N . SER A 1 110 ? -22.399 13.586 28.240 1.00 65.50 110 SER A N 1
ATOM 837 C CA . SER A 1 110 ? -23.141 13.328 27.006 1.00 65.50 110 SER A CA 1
ATOM 838 C C . SER A 1 110 ? -24.287 12.334 27.205 1.00 65.50 110 SER A C 1
ATOM 840 O O . SER A 1 110 ? -24.246 11.455 28.067 1.00 65.50 110 SER A O 1
ATOM 842 N N . GLU A 1 111 ? -25.279 12.382 26.312 1.00 64.19 111 GLU A N 1
ATOM 843 C CA . GLU A 1 111 ? -26.334 11.361 26.257 1.00 64.19 111 GLU A CA 1
ATOM 844 C C . GLU A 1 111 ? -25.799 9.941 25.993 1.00 64.19 111 GLU A C 1
ATOM 846 O O . GLU A 1 111 ? -26.489 8.964 26.289 1.00 64.19 111 GLU A O 1
ATOM 851 N N . LEU A 1 112 ? -24.584 9.802 25.440 1.00 59.34 112 LEU A N 1
ATOM 852 C CA . LEU A 1 112 ? -23.954 8.501 25.194 1.00 59.34 112 LEU A CA 1
ATOM 853 C C . LEU A 1 112 ? -23.660 7.773 26.511 1.00 59.34 112 LEU A C 1
ATOM 855 O O . LEU A 1 112 ? -23.884 6.566 26.587 1.00 59.34 112 LEU A O 1
ATOM 859 N N . ALA A 1 113 ? -23.218 8.491 27.549 1.00 53.84 113 ALA A N 1
ATOM 860 C CA . ALA A 1 113 ? -23.003 7.927 28.882 1.00 53.84 113 ALA A CA 1
ATOM 861 C C . ALA A 1 113 ? -24.328 7.613 29.590 1.00 53.84 113 ALA A C 1
ATOM 863 O O . ALA A 1 113 ? -24.442 6.567 30.215 1.00 53.84 113 ALA A O 1
ATOM 864 N N . ALA A 1 114 ? -25.363 8.442 29.414 1.00 52.78 114 ALA A N 1
ATOM 865 C CA . ALA A 1 114 ? -26.686 8.191 29.997 1.00 52.78 114 ALA A CA 1
ATOM 866 C C . ALA A 1 114 ? -27.372 6.918 29.450 1.00 52.78 114 ALA A C 1
ATOM 868 O O . ALA A 1 114 ? -28.190 6.311 30.139 1.00 52.78 114 ALA A O 1
ATOM 869 N N . LYS A 1 115 ? -27.046 6.511 28.214 1.00 54.69 115 LYS A N 1
ATOM 870 C CA . LYS A 1 115 ? -27.596 5.321 27.533 1.00 54.69 115 LYS A CA 1
ATOM 871 C C . LYS A 1 115 ? -26.724 4.062 27.683 1.00 54.69 115 LYS A C 1
ATOM 873 O O . LYS A 1 115 ? -27.099 3.007 27.180 1.00 54.69 115 LYS A O 1
ATOM 878 N N . SER A 1 116 ? -25.569 4.152 28.343 1.00 51.44 116 SER A N 1
ATOM 879 C CA . SER A 1 116 ? -24.624 3.043 28.552 1.00 51.44 116 SER A CA 1
ATOM 880 C C . SER A 1 116 ? -24.256 2.907 30.038 1.00 51.44 116 SER A C 1
ATOM 882 O O . SER A 1 116 ? -24.624 3.741 30.856 1.00 51.44 116 SER A O 1
ATOM 884 N N . THR A 1 117 ? -23.574 1.834 30.445 1.00 54.03 117 THR A N 1
ATOM 885 C CA . THR A 1 117 ? -23.273 1.514 31.860 1.00 54.03 117 THR A CA 1
ATOM 886 C C . THR A 1 117 ? -22.183 2.405 32.492 1.00 54.03 117 THR A C 1
ATOM 888 O O . THR A 1 117 ? -21.399 1.929 33.311 1.00 54.03 117 THR A O 1
ATOM 891 N N . ASN A 1 118 ? -22.084 3.687 32.110 1.00 48.75 118 ASN A N 1
ATOM 892 C CA . ASN A 1 118 ? -20.972 4.595 32.449 1.00 48.75 118 ASN A CA 1
ATOM 893 C C . ASN A 1 118 ? -19.577 4.066 32.048 1.00 48.75 118 ASN A C 1
ATOM 895 O O . ASN A 1 118 ? -18.553 4.567 32.517 1.00 48.75 118 ASN A O 1
ATOM 899 N N . GLN A 1 119 ? -19.520 3.067 31.165 1.00 53.00 119 GLN A N 1
ATOM 900 C CA . GLN A 1 119 ? -18.289 2.536 30.595 1.00 53.00 119 GLN A CA 1
ATOM 901 C C . GLN A 1 119 ? -18.143 2.981 29.148 1.00 53.00 119 GLN A C 1
ATOM 903 O O . GLN A 1 119 ? -19.040 2.795 28.327 1.00 53.00 119 GLN A O 1
ATOM 908 N N . LEU A 1 120 ? -16.963 3.511 28.838 1.00 57.81 120 LEU A N 1
ATOM 909 C CA . LEU A 1 120 ? -16.585 3.899 27.491 1.00 57.81 120 LEU A CA 1
ATOM 910 C C . LEU A 1 120 ? -16.667 2.681 26.553 1.00 57.81 120 LEU A C 1
ATOM 912 O O . LEU A 1 120 ? -16.007 1.670 26.789 1.00 57.81 120 LEU A O 1
ATOM 916 N N . LYS A 1 121 ? -17.470 2.776 25.488 1.00 66.88 121 LYS A N 1
ATOM 917 C CA . LYS A 1 121 ? -17.657 1.665 24.538 1.00 66.88 121 LYS A CA 1
ATOM 918 C C . LYS A 1 121 ? -16.403 1.399 23.690 1.00 66.88 121 LYS A C 1
ATOM 920 O O . LYS A 1 121 ? -16.120 0.244 23.377 1.00 66.88 121 LYS A O 1
ATOM 925 N N . THR A 1 122 ? -15.650 2.445 23.333 1.00 72.38 122 THR A N 1
ATOM 926 C CA . THR A 1 122 ? -14.412 2.301 22.548 1.00 72.38 122 THR A CA 1
ATOM 927 C C . THR A 1 122 ? -13.339 1.555 23.340 1.00 72.38 122 THR A C 1
ATOM 929 O O . THR A 1 122 ? -13.038 1.891 24.487 1.00 72.38 122 THR A O 1
ATOM 932 N N . LYS A 1 123 ? -12.669 0.595 22.698 1.00 74.56 123 LYS A N 1
ATOM 933 C CA . LYS A 1 123 ? -11.442 -0.018 23.231 1.00 74.56 123 LYS A CA 1
ATOM 934 C C . LYS A 1 123 ? -10.241 0.881 22.944 1.00 74.56 123 LYS A C 1
ATOM 936 O O . LYS A 1 123 ? -10.093 1.346 21.818 1.00 74.56 123 LYS A O 1
ATOM 941 N N . LEU A 1 124 ? -9.383 1.131 23.932 1.00 70.19 124 LEU A N 1
ATOM 942 C CA . LEU A 1 124 ? -8.181 1.959 23.766 1.00 70.19 124 LEU A CA 1
ATOM 943 C C . LEU A 1 124 ? -6.929 1.077 23.700 1.00 70.19 124 LEU A C 1
ATOM 945 O O . LEU A 1 124 ? -6.653 0.326 24.632 1.00 70.19 124 LEU A O 1
ATOM 949 N N . PHE A 1 125 ? -6.166 1.192 22.615 1.00 76.56 125 PHE A N 1
ATOM 950 C CA . PHE A 1 125 ? -4.891 0.503 22.417 1.00 76.56 125 PHE A CA 1
ATOM 951 C C . PHE A 1 125 ? -3.749 1.512 22.478 1.00 76.56 125 PHE A C 1
ATOM 953 O O . PHE A 1 125 ? -3.679 2.405 21.638 1.00 76.56 125 PHE A O 1
ATOM 960 N N . PHE A 1 126 ? -2.847 1.371 23.446 1.00 73.12 126 PHE A N 1
ATOM 961 C CA . PHE A 1 126 ? -1.674 2.235 23.577 1.00 73.12 126 PHE A CA 1
ATOM 962 C C . PHE A 1 126 ? -0.478 1.596 22.875 1.00 73.12 126 PHE A C 1
ATOM 964 O O . PHE A 1 126 ? -0.078 0.482 23.212 1.00 73.12 126 PHE A O 1
ATOM 971 N N . VAL A 1 127 ? 0.078 2.296 21.889 1.00 72.75 127 VAL A N 1
ATOM 972 C CA . VAL A 1 127 ? 1.200 1.829 21.071 1.00 72.75 127 VAL A CA 1
ATOM 973 C C . VAL A 1 127 ? 2.371 2.775 21.276 1.00 72.75 127 VAL A C 1
ATOM 975 O O . VAL A 1 127 ? 2.309 3.933 20.871 1.00 72.75 127 VAL A O 1
ATOM 978 N N . TYR A 1 128 ? 3.436 2.278 21.896 1.00 67.38 128 TYR A N 1
ATOM 979 C CA . TYR A 1 128 ? 4.652 3.041 22.160 1.00 67.38 128 TYR A CA 1
ATOM 980 C C . TYR A 1 128 ? 5.648 2.867 21.004 1.00 67.38 128 TYR A C 1
ATOM 982 O O . TYR A 1 128 ? 5.969 1.746 20.613 1.00 67.38 128 TYR A O 1
ATOM 990 N N . THR A 1 129 ? 6.146 3.968 20.447 1.00 60.09 129 THR A N 1
ATOM 991 C CA . THR A 1 129 ? 7.115 3.990 19.339 1.00 60.09 129 THR A CA 1
ATOM 992 C C . THR A 1 129 ? 8.430 4.620 19.782 1.00 60.09 129 THR A C 1
ATOM 994 O O . THR A 1 129 ? 8.389 5.557 20.560 1.00 60.09 129 THR A O 1
ATOM 997 N N . ARG A 1 130 ? 9.582 4.194 19.238 1.00 56.25 130 ARG A N 1
ATOM 998 C CA . ARG A 1 130 ? 10.911 4.809 19.495 1.00 56.25 130 ARG A CA 1
ATOM 999 C C . ARG A 1 130 ? 11.360 4.813 20.971 1.00 56.25 130 ARG A C 1
ATOM 1001 O O . ARG A 1 130 ? 11.962 5.767 21.446 1.00 56.25 130 ARG A O 1
ATOM 1008 N N . ILE A 1 131 ? 11.088 3.739 21.703 1.00 53.28 131 ILE A N 1
ATOM 1009 C CA . ILE A 1 131 ? 11.566 3.597 23.084 1.00 53.28 131 ILE A CA 1
ATOM 1010 C C . ILE A 1 131 ? 13.085 3.355 23.072 1.00 53.28 131 ILE A C 1
ATOM 1012 O O . ILE A 1 131 ? 13.545 2.430 22.399 1.00 53.28 131 ILE A O 1
ATOM 1016 N N . ASP A 1 132 ? 13.860 4.169 23.799 1.00 44.72 132 ASP A N 1
ATOM 1017 C CA . ASP A 1 132 ? 15.282 3.894 24.025 1.00 44.72 132 ASP A CA 1
ATOM 1018 C C . ASP A 1 132 ? 15.403 2.747 25.030 1.00 44.72 132 ASP A C 1
ATOM 1020 O O . ASP A 1 132 ? 15.003 2.838 26.188 1.00 44.72 132 ASP A O 1
ATOM 1024 N N . THR A 1 133 ? 15.937 1.621 24.576 1.00 47.19 133 THR A N 1
ATOM 1025 C CA . THR A 1 133 ? 16.063 0.413 25.390 1.00 47.19 133 THR A CA 1
ATOM 1026 C C . THR A 1 133 ? 17.184 0.498 26.434 1.00 47.19 133 THR A C 1
ATOM 1028 O O . THR A 1 133 ? 17.334 -0.432 27.228 1.00 47.19 133 THR A O 1
ATOM 1031 N N . ASN A 1 134 ? 17.986 1.571 26.437 1.00 44.66 134 ASN A N 1
ATOM 1032 C CA . ASN A 1 134 ? 19.134 1.735 27.334 1.00 44.66 134 ASN A CA 1
ATOM 1033 C C . ASN A 1 134 ? 18.807 2.494 28.631 1.00 44.66 134 ASN A C 1
ATOM 1035 O O . ASN A 1 134 ? 19.490 2.298 29.640 1.00 44.66 134 ASN A O 1
ATOM 1039 N N . GLU A 1 135 ? 17.747 3.303 28.660 1.00 46.25 135 GLU A N 1
ATOM 1040 C CA . GLU A 1 135 ? 17.314 4.019 29.862 1.00 46.25 135 GLU A CA 1
ATOM 1041 C C . GLU A 1 135 ? 16.282 3.189 30.641 1.00 46.25 135 GLU A C 1
ATOM 1043 O O . GLU A 1 135 ? 15.077 3.351 30.521 1.00 46.25 135 GLU A O 1
ATOM 1048 N N . LYS A 1 136 ? 16.754 2.276 31.502 1.00 41.88 136 LYS A N 1
ATOM 1049 C CA . LYS A 1 136 ? 15.921 1.456 32.416 1.00 41.88 136 LYS A CA 1
ATOM 1050 C C . LYS A 1 136 ? 15.197 2.254 33.521 1.00 41.88 136 LYS A C 1
ATOM 1052 O O . LYS A 1 136 ? 14.972 1.732 34.614 1.00 41.88 136 LYS A O 1
ATOM 1057 N N . LYS A 1 137 ? 14.860 3.522 33.307 1.00 43.91 137 LYS A N 1
ATOM 1058 C CA . LYS A 1 137 ? 14.173 4.346 34.303 1.00 43.91 137 LYS A CA 1
ATOM 1059 C C . LYS A 1 137 ? 12.817 4.778 33.763 1.00 43.91 137 LYS A C 1
ATOM 1061 O O . LYS A 1 137 ? 12.714 5.827 33.159 1.00 43.91 137 LYS A O 1
ATOM 1066 N N . SER A 1 138 ? 11.806 3.986 34.133 1.00 40.97 138 SER A N 1
ATOM 1067 C CA . SER A 1 138 ? 10.384 4.358 34.276 1.00 40.97 138 SER A CA 1
ATOM 1068 C C . SER A 1 138 ? 9.331 3.633 33.426 1.00 40.97 138 SER A C 1
ATOM 1070 O O . SER A 1 138 ? 8.173 4.039 33.426 1.00 40.97 138 SER A O 1
ATOM 1072 N N . ILE A 1 139 ? 9.640 2.476 32.834 1.00 34.16 139 ILE A N 1
ATOM 1073 C CA . ILE A 1 139 ? 8.608 1.648 32.181 1.00 34.16 139 ILE A CA 1
ATOM 1074 C C . ILE A 1 139 ? 7.923 0.726 33.216 1.00 34.16 139 ILE A C 1
ATOM 1076 O O . ILE A 1 139 ? 8.623 0.025 33.956 1.00 34.16 139 ILE A O 1
ATOM 1080 N N . PRO A 1 140 ? 6.574 0.697 33.304 1.00 36.84 140 PRO A N 1
ATOM 1081 C CA . PRO A 1 140 ? 5.837 -0.189 34.206 1.00 36.84 140 PRO A CA 1
ATOM 1082 C C . PRO A 1 140 ? 6.215 -1.657 33.985 1.00 36.84 140 PRO A C 1
ATOM 1084 O O . PRO A 1 140 ? 6.314 -2.123 32.853 1.00 36.84 140 PRO A O 1
ATOM 1087 N N . ALA A 1 141 ? 6.411 -2.383 35.087 1.00 34.47 141 ALA A N 1
ATOM 1088 C CA . ALA A 1 141 ? 7.107 -3.669 35.187 1.00 34.47 141 ALA A CA 1
ATOM 1089 C C . ALA A 1 141 ? 6.445 -4.890 34.504 1.00 34.47 141 ALA A C 1
ATOM 1091 O O . ALA A 1 141 ? 6.760 -6.029 34.843 1.00 34.47 141 ALA A O 1
ATOM 1092 N N . THR A 1 142 ? 5.556 -4.702 33.535 1.00 39.94 142 THR A N 1
ATOM 1093 C CA . THR A 1 142 ? 4.924 -5.806 32.806 1.00 39.94 142 THR A CA 1
ATOM 1094 C C . THR A 1 142 ? 4.767 -5.446 31.342 1.00 39.94 142 THR A C 1
ATOM 1096 O O . THR A 1 142 ? 3.726 -4.918 30.978 1.00 39.94 142 THR A O 1
ATOM 1099 N N . LEU A 1 143 ? 5.781 -5.741 30.523 1.00 33.88 143 LEU A N 1
ATOM 1100 C CA . LEU A 1 143 ? 5.659 -6.191 29.126 1.00 33.88 143 LEU A CA 1
ATOM 1101 C C . LEU A 1 143 ? 7.031 -6.765 28.673 1.00 33.88 143 LEU A C 1
ATOM 1103 O O . LEU A 1 143 ? 8.062 -6.174 29.002 1.00 33.88 143 LEU A O 1
ATOM 1107 N N . PRO A 1 144 ? 7.089 -7.927 27.985 1.00 38.06 144 PRO A N 1
ATOM 1108 C CA . PRO A 1 144 ? 8.337 -8.650 27.733 1.00 38.06 144 PRO A CA 1
ATOM 1109 C C . PRO A 1 144 ? 9.174 -7.971 26.640 1.00 38.06 144 PRO A C 1
ATOM 1111 O O . PRO A 1 144 ? 8.747 -7.832 25.496 1.00 38.06 144 PRO A O 1
ATOM 1114 N N . TYR A 1 145 ? 10.381 -7.551 27.018 1.00 33.06 145 TYR A N 1
ATOM 1115 C CA . TYR A 1 145 ? 11.200 -6.548 26.327 1.00 33.06 145 TYR A CA 1
ATOM 1116 C C . TYR A 1 145 ? 12.163 -7.101 25.255 1.00 33.06 145 TYR A C 1
ATOM 1118 O O . TYR A 1 145 ? 12.966 -6.355 24.699 1.00 33.06 145 TYR A O 1
ATOM 1126 N N . ASP A 1 146 ? 12.098 -8.390 24.919 1.00 34.00 146 ASP A N 1
ATOM 1127 C CA . ASP A 1 146 ? 13.107 -9.018 24.046 1.00 34.00 146 ASP A CA 1
ATOM 1128 C C . ASP A 1 146 ? 12.811 -8.916 22.531 1.00 34.00 146 ASP A C 1
ATOM 1130 O O . ASP A 1 146 ? 13.665 -9.233 21.698 1.00 34.00 146 ASP A O 1
ATOM 1134 N N . TYR A 1 147 ? 11.639 -8.409 22.131 1.00 32.72 147 TYR A N 1
ATOM 1135 C CA . TYR A 1 147 ? 11.184 -8.455 20.730 1.00 32.72 147 TYR A CA 1
ATOM 1136 C C . TYR A 1 147 ? 11.481 -7.207 19.876 1.00 32.72 147 TYR A C 1
ATOM 1138 O O . TYR A 1 147 ? 11.234 -7.233 18.674 1.00 32.72 147 TYR A O 1
ATOM 1146 N N . LEU A 1 148 ? 12.025 -6.124 20.443 1.00 33.34 148 LEU A N 1
ATOM 1147 C CA . LEU A 1 148 ? 12.087 -4.807 19.775 1.00 33.34 148 LEU A CA 1
ATOM 1148 C C . LEU A 1 148 ? 13.467 -4.393 19.219 1.00 33.34 148 LEU A C 1
ATOM 1150 O O . LEU A 1 148 ? 13.655 -3.237 18.843 1.00 33.34 148 LEU A O 1
ATOM 1154 N N . ARG A 1 149 ? 14.439 -5.308 19.108 1.00 37.44 149 ARG A N 1
ATOM 1155 C CA . ARG A 1 149 ? 15.706 -5.017 18.399 1.00 37.44 149 ARG A CA 1
ATOM 1156 C C . ARG A 1 149 ? 15.478 -4.908 16.877 1.00 37.44 149 ARG A C 1
ATOM 1158 O O . ARG A 1 149 ? 14.598 -5.603 16.373 1.00 37.44 149 ARG A O 1
ATOM 1165 N N . PRO A 1 150 ? 16.273 -4.127 16.112 1.00 33.97 150 PRO A N 1
ATOM 1166 C CA . PRO A 1 150 ? 16.155 -4.031 14.648 1.00 33.97 150 PRO A CA 1
ATOM 1167 C C . PRO A 1 150 ? 16.214 -5.390 13.936 1.00 33.97 150 PRO A C 1
ATOM 1169 O O . PRO A 1 150 ? 15.442 -5.656 13.019 1.00 33.97 150 PRO A O 1
ATOM 1172 N N . GLU A 1 151 ? 17.068 -6.287 14.430 1.00 35.88 151 GLU A N 1
ATOM 1173 C CA . GLU A 1 151 ? 17.184 -7.686 13.994 1.00 35.88 151 GLU A CA 1
ATOM 1174 C C . GLU A 1 151 ? 15.962 -8.564 14.329 1.00 35.88 151 GLU A C 1
ATOM 1176 O O . GLU A 1 151 ? 15.766 -9.612 13.720 1.00 35.88 151 GLU A O 1
ATOM 1181 N N . ASN A 1 152 ? 15.083 -8.094 15.218 1.00 37.12 152 ASN A N 1
ATOM 1182 C CA . ASN A 1 152 ? 13.845 -8.751 15.627 1.00 37.12 152 ASN A CA 1
ATOM 1183 C C . ASN A 1 152 ? 12.586 -8.062 15.072 1.00 37.12 152 ASN A C 1
ATOM 1185 O O . ASN A 1 152 ? 11.493 -8.547 15.339 1.00 37.12 152 ASN A O 1
ATOM 1189 N N . ILE A 1 153 ? 12.689 -6.996 14.261 1.00 37.62 153 ILE A N 1
ATOM 1190 C CA . ILE A 1 153 ? 11.517 -6.322 13.658 1.00 37.62 153 ILE A CA 1
ATOM 1191 C C . ILE A 1 153 ? 10.711 -7.296 12.797 1.00 37.62 153 ILE A C 1
AT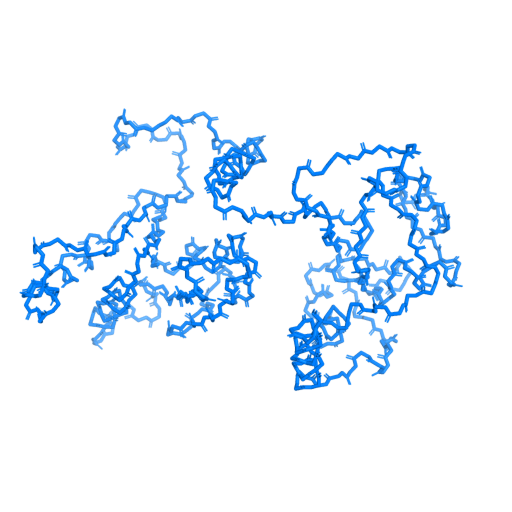OM 1193 O O . ILE A 1 153 ? 9.490 -7.341 12.905 1.00 37.62 153 ILE A O 1
ATOM 1197 N N . ASN A 1 154 ? 11.377 -8.130 11.998 1.00 40.44 154 ASN A N 1
ATOM 1198 C CA . ASN A 1 154 ? 10.699 -9.171 11.222 1.00 40.44 154 ASN A CA 1
ATOM 1199 C C . ASN A 1 154 ? 10.072 -10.237 12.127 1.00 40.44 154 ASN A C 1
ATOM 1201 O O . ASN A 1 154 ? 8.994 -10.735 11.822 1.00 40.44 154 ASN A O 1
ATOM 1205 N N . SER A 1 155 ? 10.702 -10.542 13.263 1.00 41.44 155 SER A N 1
ATOM 1206 C CA . SER A 1 155 ? 10.179 -11.464 14.275 1.00 41.44 155 SER A CA 1
ATOM 1207 C C . SER A 1 155 ? 8.974 -10.882 15.013 1.00 41.44 155 SER A C 1
ATOM 1209 O O . SER A 1 155 ? 8.047 -11.621 15.297 1.00 41.44 155 SER A O 1
ATOM 1211 N N . LEU A 1 156 ? 8.941 -9.573 15.268 1.00 40.12 156 LEU A N 1
ATOM 1212 C CA . LEU A 1 156 ? 7.830 -8.854 15.891 1.00 40.12 156 LEU A CA 1
ATOM 1213 C C . LEU A 1 156 ? 6.672 -8.644 14.912 1.00 40.12 156 LEU A C 1
ATOM 1215 O O . LEU A 1 156 ? 5.525 -8.856 15.280 1.00 40.12 156 LEU A O 1
ATOM 1219 N N . ILE A 1 157 ? 6.957 -8.288 13.654 1.00 44.03 157 ILE A N 1
ATOM 1220 C CA . ILE A 1 157 ? 5.965 -8.271 12.569 1.00 44.03 157 ILE A CA 1
ATOM 1221 C C . ILE A 1 157 ? 5.377 -9.664 12.409 1.00 44.03 157 ILE A C 1
ATOM 1223 O O . ILE A 1 157 ? 4.166 -9.791 12.287 1.00 44.03 157 ILE A O 1
ATOM 1227 N N . LYS A 1 158 ? 6.212 -10.705 12.449 1.00 45.06 158 LYS A N 1
ATOM 1228 C CA . LYS A 1 158 ? 5.766 -12.092 12.428 1.00 45.06 158 LYS A CA 1
ATOM 1229 C C . LYS A 1 158 ? 4.946 -12.437 13.667 1.00 45.06 158 LYS A C 1
ATOM 1231 O O . LYS A 1 158 ? 3.908 -13.034 13.499 1.00 45.06 158 LYS A O 1
ATOM 1236 N N . LEU A 1 159 ? 5.316 -12.001 14.868 1.00 43.53 159 LEU A N 1
ATOM 1237 C CA . LEU A 1 159 ? 4.581 -12.297 16.104 1.00 43.53 159 LEU A CA 1
ATOM 1238 C C . LEU A 1 159 ? 3.229 -11.573 16.168 1.00 43.53 159 LEU A C 1
ATOM 1240 O O . LEU A 1 159 ? 2.228 -12.184 16.513 1.00 43.53 159 LEU A O 1
ATOM 1244 N N . ILE A 1 160 ? 3.175 -10.306 15.748 1.00 45.03 160 ILE A N 1
ATOM 1245 C CA . ILE A 1 160 ? 1.933 -9.540 15.580 1.00 45.03 160 ILE A CA 1
ATOM 1246 C C . ILE A 1 160 ? 1.096 -10.159 14.462 1.00 45.03 160 ILE A C 1
ATOM 1248 O O . ILE A 1 160 ? -0.107 -10.313 14.619 1.00 45.03 160 ILE A O 1
ATOM 1252 N N . ARG A 1 161 ? 1.706 -10.550 13.338 1.00 47.56 161 ARG A N 1
ATOM 1253 C CA . ARG A 1 161 ? 1.014 -11.233 12.242 1.00 47.56 161 ARG A CA 1
ATOM 1254 C C . ARG A 1 161 ? 0.516 -12.604 12.683 1.00 47.56 161 ARG A C 1
ATOM 1256 O O . ARG A 1 161 ? -0.600 -12.917 12.334 1.00 47.56 161 ARG A O 1
ATOM 1263 N N . ASP A 1 162 ? 1.256 -13.371 13.471 1.00 50.31 162 ASP A N 1
ATOM 1264 C CA . ASP A 1 162 ? 0.877 -14.692 13.979 1.00 50.31 162 ASP A CA 1
ATOM 1265 C C . ASP A 1 162 ? -0.236 -14.559 15.035 1.00 50.31 162 ASP A C 1
ATOM 1267 O O . ASP A 1 162 ? -1.205 -15.314 15.012 1.00 50.31 162 ASP A O 1
ATOM 1271 N N . GLU A 1 163 ? -0.179 -13.537 15.895 1.00 45.97 163 GLU A N 1
ATOM 1272 C CA . GLU A 1 163 ? -1.226 -13.228 16.876 1.00 45.97 163 GLU A CA 1
ATOM 1273 C C . GLU A 1 163 ? -2.500 -12.669 16.214 1.00 45.97 163 GLU A C 1
ATOM 1275 O O . GLU A 1 163 ? -3.619 -12.979 16.628 1.00 45.97 163 GLU A O 1
ATOM 1280 N N . LEU A 1 164 ? -2.352 -11.885 15.144 1.00 43.62 164 LEU A N 1
ATOM 1281 C CA . LEU A 1 164 ? -3.459 -11.426 14.309 1.00 43.62 164 LEU A CA 1
ATOM 1282 C C . LEU A 1 164 ? -3.991 -12.552 13.417 1.00 43.62 164 LEU A C 1
ATOM 1284 O O . LEU A 1 164 ? -5.194 -12.631 13.242 1.00 43.62 164 LEU A O 1
ATOM 1288 N N . VAL A 1 165 ? -3.156 -13.452 12.899 1.00 46.75 165 VAL A N 1
ATOM 1289 C CA . VAL A 1 165 ? -3.565 -14.627 12.113 1.00 46.75 165 VAL A CA 1
ATOM 1290 C C . VAL A 1 165 ? -4.348 -15.586 12.997 1.00 46.75 165 VAL A C 1
ATOM 1292 O O . VAL A 1 165 ? -5.412 -16.014 12.579 1.00 46.75 165 VAL A O 1
ATOM 1295 N N . ASP A 1 166 ? -3.932 -15.848 14.237 1.00 42.81 166 ASP A N 1
ATOM 1296 C CA . ASP A 1 166 ? -4.679 -16.712 15.164 1.00 42.81 166 ASP A CA 1
ATOM 1297 C C . ASP A 1 166 ? -6.017 -16.090 15.633 1.00 42.81 166 ASP A C 1
ATOM 1299 O O . ASP A 1 166 ? -7.003 -16.796 15.875 1.00 42.81 166 ASP A O 1
ATOM 1303 N N . ARG A 1 167 ? -6.111 -14.752 15.705 1.00 44.00 167 ARG A N 1
ATOM 1304 C CA . ARG A 1 167 ? -7.362 -14.034 16.035 1.00 44.00 167 ARG A CA 1
ATOM 1305 C C . ARG A 1 167 ? -8.270 -13.789 14.821 1.00 44.00 167 ARG A C 1
ATOM 1307 O O . ARG A 1 167 ? -9.487 -13.866 14.961 1.00 44.00 167 ARG A O 1
ATOM 1314 N N . PHE A 1 168 ? -7.717 -13.543 13.632 1.00 40.31 168 PHE A N 1
ATOM 1315 C CA . PHE A 1 168 ? -8.463 -13.370 12.380 1.00 40.31 168 PHE A CA 1
ATOM 1316 C C . PHE A 1 168 ? -8.829 -14.700 11.721 1.00 40.31 168 PHE A C 1
ATOM 1318 O O . PHE A 1 168 ? -9.843 -14.726 11.027 1.00 40.31 168 PHE A O 1
ATOM 1325 N N . ALA A 1 169 ? -8.096 -15.793 11.967 1.00 40.06 169 ALA A N 1
ATOM 1326 C CA . ALA A 1 169 ? -8.465 -17.150 11.552 1.00 40.06 169 ALA A CA 1
ATOM 1327 C C . ALA A 1 169 ? -9.727 -17.631 12.274 1.00 40.06 169 ALA A C 1
ATOM 1329 O O . ALA A 1 169 ? -10.574 -18.265 11.655 1.00 40.06 169 ALA A O 1
ATOM 1330 N N . ARG A 1 170 ? -9.920 -17.228 13.539 1.00 40.88 170 ARG A N 1
ATOM 1331 C CA . ARG A 1 170 ? -11.177 -17.448 14.274 1.00 40.88 170 ARG A CA 1
ATOM 1332 C C . ARG A 1 170 ? -12.369 -16.658 13.716 1.00 40.88 170 ARG A C 1
ATOM 1334 O O . ARG A 1 170 ? -13.494 -16.947 14.099 1.00 40.88 170 ARG A O 1
ATOM 1341 N N . GLY A 1 171 ? -12.127 -15.712 12.802 1.00 37.66 171 GLY A N 1
ATOM 1342 C CA . GLY A 1 171 ? -13.169 -14.989 12.072 1.00 37.66 171 GLY A CA 1
ATOM 1343 C C . GLY A 1 171 ? -13.136 -15.137 10.540 1.00 37.66 171 GLY A C 1
ATOM 1344 O O . GLY A 1 171 ? -14.025 -14.619 9.886 1.00 37.66 171 GLY A O 1
ATOM 1345 N N . GLY A 1 172 ? -12.146 -15.808 9.938 1.00 39.31 172 GLY A N 1
ATOM 1346 C CA . GLY A 1 172 ? -12.093 -16.073 8.490 1.00 39.31 172 GLY A CA 1
ATOM 1347 C C . GLY A 1 172 ? -11.467 -15.002 7.569 1.00 39.31 172 GLY A C 1
ATOM 1348 O O . GLY A 1 172 ? -11.867 -14.908 6.421 1.00 39.31 172 GLY A O 1
ATOM 1349 N N . VAL A 1 173 ? -10.488 -14.186 8.001 1.00 38.59 173 VAL A N 1
ATOM 1350 C CA . VAL A 1 173 ? -9.742 -13.260 7.099 1.00 38.59 173 VAL A CA 1
ATOM 1351 C C . VAL A 1 173 ? -8.419 -13.910 6.781 1.00 38.59 173 VAL A C 1
ATOM 1353 O O . VAL A 1 173 ? -7.618 -14.172 7.677 1.00 38.59 173 VAL A O 1
ATOM 1356 N N . THR A 1 174 ? -8.179 -14.134 5.495 1.00 43.97 174 THR A N 1
ATOM 1357 C CA . THR A 1 174 ? -6.868 -14.533 5.006 1.00 43.97 174 THR A CA 1
ATOM 1358 C C . THR A 1 174 ? -6.125 -13.274 4.585 1.00 43.97 174 THR A C 1
ATOM 1360 O O . THR A 1 174 ? -6.439 -12.654 3.572 1.00 43.97 174 THR A O 1
ATOM 1363 N N . LEU A 1 175 ? -5.137 -12.868 5.385 1.00 48.97 175 LEU A N 1
ATOM 1364 C CA . LEU A 1 175 ? -4.187 -11.828 4.981 1.00 48.97 175 LEU A CA 1
ATOM 1365 C C . LEU A 1 175 ? -3.544 -12.229 3.642 1.00 48.97 175 LEU A C 1
ATOM 1367 O O . LEU A 1 175 ? -3.527 -13.408 3.309 1.00 48.97 175 LEU A O 1
ATOM 1371 N N . ARG A 1 176 ? -3.002 -11.294 2.859 1.00 57.78 176 ARG A N 1
ATOM 1372 C CA . ARG A 1 176 ? -2.204 -11.657 1.674 1.00 57.78 176 ARG A CA 1
ATOM 1373 C C . ARG A 1 176 ? -0.765 -11.928 2.075 1.00 57.78 176 ARG A C 1
ATOM 1375 O O . ARG A 1 176 ? -0.231 -11.264 2.963 1.00 57.78 176 ARG A O 1
ATOM 1382 N N . CYS A 1 177 ? -0.129 -12.869 1.385 1.00 71.38 177 CYS A N 1
ATOM 1383 C CA . CYS A 1 177 ? 1.271 -13.240 1.576 1.00 71.38 177 CYS A CA 1
ATOM 1384 C C . CYS A 1 177 ? 2.181 -12.012 1.664 1.00 71.38 177 CYS A C 1
ATOM 1386 O O . CYS A 1 177 ? 2.975 -11.898 2.596 1.00 71.38 177 CYS A O 1
ATOM 1388 N N . SER A 1 178 ? 1.984 -11.053 0.755 1.00 63.44 178 SER A N 1
ATOM 1389 C CA . SER A 1 178 ? 2.711 -9.780 0.731 1.00 63.44 178 SER A CA 1
ATOM 1390 C C . SER A 1 178 ? 4.229 -9.916 0.564 1.00 63.44 178 SER A C 1
ATOM 1392 O O . SER A 1 178 ? 4.933 -8.923 0.716 1.00 63.44 178 SER A O 1
ATOM 1394 N N . GLU A 1 179 ? 4.734 -11.106 0.217 1.00 77.69 179 GLU A N 1
ATOM 1395 C CA . GLU A 1 179 ? 6.120 -11.275 -0.222 1.00 77.69 179 GLU A CA 1
ATOM 1396 C C . GLU A 1 179 ? 6.329 -10.410 -1.478 1.00 77.69 179 GLU A C 1
ATOM 1398 O O . GLU A 1 179 ? 5.529 -10.523 -2.415 1.00 77.69 179 GLU A O 1
ATOM 1403 N N . PRO A 1 180 ? 7.317 -9.501 -1.508 1.00 75.75 180 PRO A N 1
ATOM 1404 C CA . PRO A 1 180 ? 7.503 -8.594 -2.631 1.00 75.75 180 PRO A CA 1
ATOM 1405 C C . PRO A 1 180 ? 8.183 -9.308 -3.798 1.00 75.75 180 PRO A C 1
ATOM 1407 O O . PRO A 1 180 ? 9.162 -10.033 -3.617 1.00 75.75 180 PRO A O 1
ATOM 1410 N N . CYS A 1 181 ? 7.705 -9.061 -5.018 1.00 85.00 181 CYS A N 1
ATOM 1411 C CA . CYS A 1 181 ? 8.386 -9.516 -6.224 1.00 85.00 181 CYS A CA 1
ATOM 1412 C C . CYS A 1 181 ? 9.842 -9.015 -6.211 1.00 85.00 181 CYS A C 1
ATOM 1414 O O . CYS A 1 181 ? 10.046 -7.805 -6.077 1.00 85.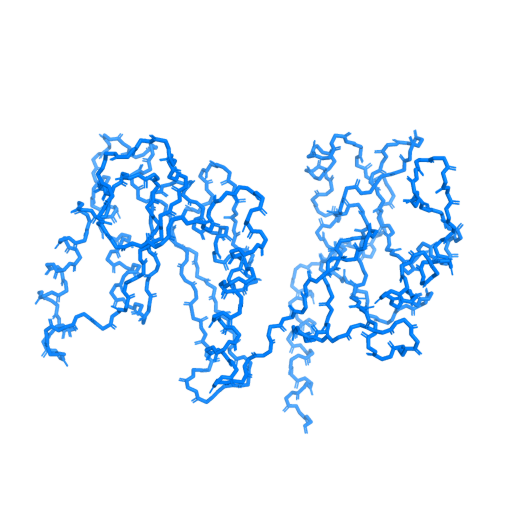00 181 CYS A O 1
ATOM 1416 N N . PRO A 1 182 ? 10.847 -9.887 -6.421 1.00 87.06 182 PRO A N 1
ATOM 1417 C CA . PRO A 1 182 ? 12.256 -9.509 -6.320 1.00 87.06 182 PRO A CA 1
ATOM 1418 C C . PRO A 1 182 ? 12.697 -8.398 -7.279 1.00 87.06 182 PRO A C 1
ATOM 1420 O O . PRO A 1 182 ? 13.702 -7.743 -7.025 1.00 87.06 182 PRO A O 1
ATOM 1423 N N . LEU A 1 183 ? 11.971 -8.197 -8.387 1.00 86.88 183 LEU A N 1
ATOM 1424 C CA . LEU A 1 183 ? 12.339 -7.227 -9.423 1.00 86.88 183 LEU A CA 1
ATOM 1425 C C . LEU A 1 183 ? 11.460 -5.973 -9.428 1.00 86.88 183 LEU A C 1
ATOM 1427 O O . LEU A 1 183 ? 11.978 -4.870 -9.549 1.00 86.88 183 LEU A O 1
ATOM 1431 N N . CYS A 1 184 ? 10.136 -6.111 -9.306 1.00 85.94 184 CYS A N 1
ATOM 1432 C CA . CYS A 1 184 ? 9.226 -4.959 -9.364 1.00 85.94 184 CYS A CA 1
ATOM 1433 C C . CYS A 1 184 ? 8.600 -4.580 -8.020 1.00 85.94 184 CYS A C 1
ATOM 1435 O O . CYS A 1 184 ? 7.813 -3.637 -7.972 1.00 85.94 184 CYS A O 1
ATOM 1437 N N . GLY A 1 185 ? 8.871 -5.324 -6.946 1.00 79.31 185 GLY A N 1
ATOM 1438 C CA . GLY A 1 185 ? 8.343 -5.053 -5.608 1.00 79.31 185 GLY A CA 1
ATOM 1439 C C . GLY A 1 185 ? 6.832 -5.253 -5.440 1.00 79.31 185 GLY A C 1
ATOM 1440 O O . GLY A 1 185 ? 6.309 -4.971 -4.366 1.00 79.31 185 GLY A O 1
ATOM 1441 N N . SER A 1 186 ? 6.112 -5.719 -6.470 1.00 80.75 186 SER A N 1
ATOM 1442 C CA . SER A 1 186 ? 4.663 -5.959 -6.377 1.00 80.75 186 SER A CA 1
ATOM 1443 C C . SER A 1 186 ? 4.380 -7.091 -5.380 1.00 80.75 186 SER A C 1
ATOM 1445 O O . SER A 1 186 ? 5.068 -8.115 -5.433 1.00 80.75 186 SER A O 1
ATOM 1447 N N . PRO A 1 187 ? 3.413 -6.940 -4.458 1.00 76.38 187 PRO A N 1
ATOM 1448 C CA . PRO A 1 187 ? 3.161 -7.933 -3.422 1.00 76.38 187 PRO A CA 1
ATOM 1449 C C . PRO A 1 187 ? 2.522 -9.205 -3.989 1.00 76.38 187 PRO A C 1
ATOM 1451 O O . PRO A 1 187 ? 1.684 -9.162 -4.893 1.00 76.38 187 PRO A O 1
ATOM 1454 N N . CYS A 1 188 ? 2.872 -10.348 -3.400 1.00 82.12 188 CYS A N 1
ATOM 1455 C CA . CYS A 1 188 ? 2.272 -11.630 -3.739 1.00 82.12 188 CYS A CA 1
ATOM 1456 C C . CYS A 1 188 ? 0.747 -11.625 -3.516 1.00 82.12 188 CYS A C 1
ATOM 1458 O O . CYS A 1 188 ? 0.256 -11.226 -2.454 1.00 82.12 188 CYS A O 1
ATOM 1460 N N . ARG A 1 189 ? -0.001 -12.121 -4.512 1.00 75.81 189 ARG A N 1
ATOM 1461 C CA . ARG A 1 189 ? -1.473 -12.173 -4.512 1.00 75.81 189 ARG A CA 1
ATOM 1462 C C . ARG A 1 189 ? -2.066 -13.364 -3.759 1.00 75.81 189 ARG A C 1
ATOM 1464 O O . ARG A 1 189 ? -3.275 -13.394 -3.558 1.00 75.81 189 ARG A O 1
ATOM 1471 N N . ALA A 1 190 ? -1.240 -14.334 -3.370 1.00 76.56 190 ALA A N 1
ATOM 1472 C CA . ALA A 1 190 ? -1.681 -15.520 -2.646 1.00 76.56 190 ALA A CA 1
ATOM 1473 C C . ALA A 1 190 ? -2.055 -15.209 -1.186 1.00 76.56 190 ALA A C 1
ATOM 1475 O O . ALA A 1 190 ? -1.662 -14.186 -0.616 1.00 76.56 190 ALA A O 1
ATOM 1476 N N . ALA A 1 191 ? -2.795 -16.131 -0.575 1.00 63.31 191 ALA A N 1
ATOM 1477 C CA . ALA A 1 191 ? -3.130 -16.122 0.844 1.00 63.31 191 ALA A CA 1
ATOM 1478 C C . ALA A 1 191 ? -1.877 -16.131 1.742 1.00 63.31 191 ALA A C 1
ATOM 1480 O O . ALA A 1 191 ? -0.865 -16.753 1.430 1.00 63.31 191 ALA A O 1
ATOM 1481 N N . ALA A 1 192 ? -1.940 -15.463 2.886 1.00 59.34 192 ALA A N 1
ATOM 1482 C CA . ALA A 1 192 ? -0.899 -15.454 3.900 1.00 59.34 192 ALA A CA 1
ATOM 1483 C C . ALA A 1 192 ? -0.714 -16.856 4.468 1.00 59.34 192 ALA A C 1
ATOM 1485 O O . ALA A 1 192 ? -1.676 -17.587 4.688 1.00 59.34 192 ALA A O 1
ATOM 1486 N N . GLY A 1 193 ? 0.546 -17.226 4.686 1.00 60.16 193 GLY A N 1
ATOM 1487 C CA . GLY A 1 193 ? 0.899 -18.571 5.123 1.00 60.16 193 GLY A CA 1
ATOM 1488 C C . GLY A 1 193 ? 0.818 -19.632 4.023 1.00 60.16 193 GLY A C 1
ATOM 1489 O O . GLY A 1 193 ? 1.035 -20.802 4.334 1.00 60.16 193 GLY A O 1
ATOM 1490 N N . HIS A 1 194 ? 0.552 -19.274 2.753 1.00 74.50 194 HIS A N 1
ATOM 1491 C CA . HIS A 1 194 ? 0.719 -20.247 1.674 1.00 74.50 194 HIS A CA 1
ATOM 1492 C C . HIS A 1 194 ? 2.169 -20.736 1.644 1.00 74.50 194 HIS A C 1
ATOM 1494 O O . HIS A 1 194 ? 3.116 -19.959 1.787 1.00 74.50 194 HIS A O 1
ATOM 1500 N N . THR A 1 195 ? 2.335 -22.043 1.475 1.00 73.81 195 THR A N 1
ATOM 1501 C CA . THR A 1 195 ? 3.658 -22.625 1.285 1.00 73.81 195 THR A CA 1
ATOM 1502 C C . THR A 1 195 ? 4.076 -22.436 -0.161 1.00 73.81 195 THR A C 1
ATOM 1504 O O . THR A 1 195 ? 3.238 -22.486 -1.064 1.00 73.81 195 THR A O 1
ATOM 1507 N N . THR A 1 196 ? 5.369 -22.226 -0.377 1.00 78.00 196 THR A N 1
ATOM 1508 C CA . THR A 1 196 ? 5.967 -22.290 -1.705 1.00 78.00 196 THR A CA 1
ATOM 1509 C C . THR A 1 196 ? 6.679 -23.612 -1.887 1.00 78.00 196 THR A C 1
ATOM 1511 O O . THR A 1 196 ? 7.362 -24.104 -0.991 1.00 78.00 196 THR A O 1
ATOM 1514 N N . ASP A 1 197 ? 6.510 -24.190 -3.067 1.00 79.19 197 ASP A N 1
ATOM 1515 C CA . ASP A 1 197 ? 7.258 -25.356 -3.505 1.00 79.19 197 ASP A CA 1
ATOM 1516 C C . ASP A 1 197 ? 7.694 -25.115 -4.951 1.00 79.19 197 ASP A C 1
ATOM 1518 O O . ASP A 1 197 ? 6.836 -24.957 -5.824 1.00 79.19 197 ASP A O 1
ATOM 1522 N N . PRO A 1 198 ? 9.009 -25.053 -5.224 1.00 81.06 198 PRO A N 1
ATOM 1523 C CA . PRO A 1 198 ? 9.527 -24.874 -6.575 1.00 81.06 198 PRO A CA 1
ATOM 1524 C C . PRO A 1 198 ? 9.043 -25.915 -7.589 1.00 81.06 198 PRO A C 1
ATOM 1526 O O . PRO A 1 198 ? 9.021 -25.630 -8.786 1.00 81.06 198 PRO A O 1
ATOM 1529 N N . SER A 1 199 ? 8.671 -27.112 -7.127 1.00 76.69 199 SER A N 1
ATOM 1530 C CA . SER A 1 199 ? 8.187 -28.205 -7.973 1.00 76.69 199 SER A CA 1
ATOM 1531 C C . SER A 1 199 ? 6.691 -28.116 -8.297 1.00 76.69 199 SER A C 1
ATOM 1533 O O . SER A 1 199 ? 6.234 -28.761 -9.241 1.00 76.69 199 SER A O 1
ATOM 1535 N N . GLU A 1 200 ? 5.930 -27.274 -7.586 1.00 81.81 200 GLU A N 1
ATOM 1536 C CA . GLU A 1 200 ? 4.490 -27.109 -7.784 1.00 81.81 200 GLU A CA 1
ATOM 1537 C C . GLU A 1 200 ? 4.117 -25.681 -8.177 1.00 81.81 200 GLU A C 1
ATOM 1539 O O . GLU A 1 200 ? 4.009 -24.780 -7.344 1.00 81.81 200 GLU A O 1
ATOM 1544 N N . ASP A 1 201 ? 3.802 -25.488 -9.461 1.00 75.56 201 ASP A N 1
ATOM 1545 C CA . ASP A 1 201 ? 3.494 -24.165 -10.004 1.00 75.56 201 ASP A CA 1
ATOM 1546 C C . ASP A 1 201 ? 2.408 -23.419 -9.211 1.00 75.56 201 ASP A C 1
ATOM 1548 O O . ASP A 1 201 ? 2.588 -22.257 -8.859 1.00 75.56 201 ASP A O 1
ATOM 1552 N N . LYS A 1 202 ? 1.315 -24.099 -8.840 1.00 76.25 202 LYS A N 1
ATOM 1553 C CA . LYS A 1 202 ? 0.185 -23.498 -8.108 1.00 76.25 202 LYS A CA 1
ATOM 1554 C C . LYS A 1 202 ? 0.560 -22.932 -6.735 1.00 76.25 202 LYS A C 1
ATOM 1556 O O . LYS A 1 202 ? -0.146 -22.049 -6.256 1.00 76.25 202 LYS A O 1
ATOM 1561 N N . ARG A 1 203 ? 1.635 -23.430 -6.117 1.00 80.75 203 ARG A N 1
ATOM 1562 C CA . ARG A 1 203 ? 2.102 -23.002 -4.792 1.00 80.75 203 ARG A CA 1
ATOM 1563 C C . ARG A 1 203 ? 3.132 -21.873 -4.850 1.00 80.75 203 ARG A C 1
ATOM 1565 O O . ARG A 1 203 ? 3.435 -21.283 -3.818 1.00 80.75 203 ARG A O 1
ATOM 1572 N N . ARG A 1 204 ? 3.648 -21.528 -6.033 1.00 87.12 204 ARG A N 1
ATOM 1573 C CA . ARG A 1 204 ? 4.619 -20.438 -6.205 1.00 87.12 204 ARG A CA 1
ATOM 1574 C C . ARG A 1 204 ? 3.977 -19.059 -6.068 1.00 87.12 204 ARG A C 1
ATOM 1576 O O . ARG A 1 204 ? 2.806 -18.864 -6.401 1.00 87.12 204 ARG A O 1
ATOM 1583 N N . HIS A 1 205 ? 4.770 -18.094 -5.611 1.00 85.75 205 HIS A N 1
ATOM 1584 C CA . HIS A 1 205 ? 4.369 -16.695 -5.539 1.00 85.75 205 HIS A CA 1
ATOM 1585 C C . HIS A 1 205 ? 4.035 -16.149 -6.926 1.00 85.75 205 HIS A C 1
ATOM 1587 O O . HIS A 1 205 ? 4.692 -16.458 -7.919 1.00 85.75 205 HIS A O 1
ATOM 1593 N N . ASP A 1 206 ? 3.020 -15.299 -6.970 1.00 88.06 206 ASP A N 1
ATOM 1594 C CA . ASP A 1 206 ? 2.539 -14.654 -8.180 1.00 88.06 206 ASP A CA 1
ATOM 1595 C C . ASP A 1 206 ? 1.985 -13.276 -7.815 1.00 88.06 206 ASP A C 1
ATOM 1597 O O . ASP A 1 206 ? 1.564 -13.065 -6.673 1.00 88.06 206 ASP A O 1
ATOM 1601 N N . CYS A 1 207 ? 1.987 -12.331 -8.745 1.00 84.31 207 CYS A N 1
ATOM 1602 C CA . CYS A 1 207 ? 1.545 -10.963 -8.487 1.00 84.31 207 CYS A CA 1
ATOM 1603 C C . CYS A 1 207 ? 1.053 -10.285 -9.764 1.00 84.31 207 CYS A C 1
ATOM 1605 O O . CYS A 1 207 ? 1.415 -10.675 -10.874 1.00 84.31 207 CYS A O 1
ATOM 1607 N N . ASP A 1 208 ? 0.275 -9.219 -9.600 1.00 82.56 208 ASP A N 1
ATOM 1608 C CA . ASP A 1 208 ? -0.045 -8.327 -10.708 1.00 82.56 208 ASP A CA 1
ATOM 1609 C C . ASP A 1 208 ? 1.163 -7.403 -10.926 1.00 82.56 208 ASP A C 1
ATOM 1611 O O . ASP A 1 208 ? 1.383 -6.424 -10.198 1.00 82.56 208 ASP A O 1
ATOM 1615 N N . TYR A 1 209 ? 2.021 -7.793 -11.873 1.00 88.06 209 TYR A N 1
ATOM 1616 C CA . TYR A 1 209 ? 3.292 -7.122 -12.136 1.00 88.06 209 TYR A CA 1
ATOM 1617 C C . TYR A 1 209 ? 3.084 -5.639 -12.477 1.00 88.06 209 TYR A C 1
ATOM 1619 O O . TYR A 1 209 ? 2.177 -5.262 -13.220 1.00 88.06 209 TYR A O 1
ATOM 1627 N N . GLN A 1 210 ? 3.959 -4.796 -11.931 1.00 87.31 210 GLN A N 1
ATOM 1628 C CA . GLN A 1 210 ? 3.891 -3.336 -12.028 1.00 87.31 210 GLN A CA 1
ATOM 1629 C C . GLN A 1 210 ? 5.167 -2.756 -12.656 1.00 87.31 210 GLN A C 1
ATOM 1631 O O . GLN A 1 210 ? 6.163 -3.485 -12.720 1.00 87.31 210 GLN A O 1
ATOM 1636 N N . PRO A 1 211 ? 5.166 -1.475 -13.084 1.00 90.75 211 PRO A N 1
ATOM 1637 C CA . PRO A 1 211 ? 6.381 -0.779 -13.509 1.00 90.75 211 PRO A CA 1
ATOM 1638 C C . PRO A 1 211 ? 7.497 -0.915 -12.467 1.00 90.75 211 PRO A C 1
ATOM 1640 O O . PRO A 1 211 ? 7.323 -0.509 -11.315 1.00 90.75 211 PRO A O 1
ATOM 1643 N N . SER A 1 212 ? 8.641 -1.493 -12.837 1.00 88.25 212 SER A N 1
ATOM 1644 C CA . SER A 1 212 ? 9.722 -1.777 -11.880 1.00 88.25 212 SER A CA 1
ATOM 1645 C C . SER A 1 212 ? 10.391 -0.512 -11.340 1.00 88.25 212 SER A C 1
ATOM 1647 O O . SER A 1 212 ? 11.003 -0.544 -10.272 1.00 88.25 212 SER A O 1
ATOM 1649 N N . GLY A 1 213 ? 10.244 0.623 -12.026 1.00 86.75 213 GLY A N 1
ATOM 1650 C CA . GLY A 1 213 ? 10.682 1.924 -11.534 1.00 86.75 213 GLY A CA 1
ATOM 1651 C C . GLY A 1 213 ? 9.933 2.406 -10.286 1.00 86.75 213 GLY A C 1
ATOM 1652 O O . GLY A 1 213 ? 10.489 3.195 -9.532 1.00 86.75 213 GLY A O 1
ATOM 1653 N N . LEU A 1 214 ? 8.746 1.864 -9.974 1.00 80.31 214 LEU A N 1
ATOM 1654 C CA . LEU A 1 214 ? 8.103 2.075 -8.664 1.00 80.31 214 LEU A CA 1
ATOM 1655 C C . LEU A 1 214 ? 8.932 1.503 -7.505 1.00 80.31 214 LEU A C 1
ATOM 1657 O O . LEU A 1 214 ? 8.846 1.988 -6.383 1.00 80.31 214 LEU A O 1
ATOM 1661 N N . PHE A 1 215 ? 9.724 0.467 -7.785 1.00 81.38 215 PHE A N 1
ATOM 1662 C CA . PHE A 1 215 ? 10.652 -0.156 -6.843 1.00 81.38 215 PHE A CA 1
ATOM 1663 C C . PHE A 1 215 ? 12.074 0.422 -6.964 1.00 81.38 215 PHE A C 1
ATOM 1665 O O . PHE A 1 215 ? 13.021 -0.103 -6.386 1.00 81.38 215 PHE A O 1
ATOM 1672 N N . GLY A 1 216 ? 12.237 1.505 -7.732 1.00 80.75 216 GLY A N 1
ATOM 1673 C CA . GLY A 1 216 ? 13.519 2.169 -7.948 1.00 80.75 216 GLY A CA 1
ATOM 1674 C C . GLY A 1 216 ? 14.404 1.524 -9.006 1.00 80.75 216 GLY A C 1
ATOM 1675 O O . GLY A 1 216 ? 15.593 1.827 -9.062 1.00 80.75 216 GLY A O 1
ATOM 1676 N N . THR A 1 217 ? 13.861 0.643 -9.849 1.00 85.81 217 THR A N 1
ATOM 1677 C CA . THR A 1 217 ? 14.618 0.106 -10.987 1.00 85.81 217 THR A CA 1
ATOM 1678 C C . THR A 1 217 ? 14.809 1.190 -12.048 1.00 85.81 217 THR A C 1
ATOM 1680 O O . THR A 1 217 ? 13.840 1.803 -12.499 1.00 85.81 217 THR A O 1
ATOM 1683 N N . TYR A 1 218 ? 16.051 1.392 -12.480 1.00 90.06 218 TYR A N 1
ATOM 1684 C CA . TYR A 1 218 ? 16.417 2.347 -13.523 1.00 90.06 218 TYR A CA 1
ATOM 1685 C C . TYR A 1 218 ? 17.363 1.710 -14.550 1.00 90.06 218 TYR A C 1
ATOM 1687 O O . TYR A 1 218 ? 18.078 0.754 -14.243 1.00 90.06 218 TYR A O 1
ATOM 1695 N N . ASP A 1 219 ? 17.377 2.249 -15.768 1.00 88.38 219 ASP A N 1
ATOM 1696 C CA . ASP A 1 219 ? 18.343 1.890 -16.805 1.00 88.38 219 ASP A CA 1
ATOM 1697 C C . ASP A 1 219 ? 19.741 2.375 -16.405 1.00 88.38 219 ASP A C 1
ATOM 1699 O O . ASP A 1 219 ? 19.940 3.540 -16.063 1.00 88.38 219 ASP A O 1
ATOM 1703 N N . TYR A 1 220 ? 20.730 1.486 -16.439 1.00 84.75 220 TYR A N 1
ATOM 1704 C CA . TYR A 1 220 ? 22.073 1.800 -15.953 1.00 84.75 220 TYR A CA 1
ATOM 1705 C C . TYR A 1 220 ? 22.776 2.902 -16.764 1.00 84.75 220 TYR A C 1
ATOM 1707 O O . TYR A 1 220 ? 23.543 3.680 -16.198 1.00 84.75 220 TYR A O 1
ATOM 1715 N N . ASN A 1 221 ? 22.512 2.983 -18.070 1.00 88.31 221 ASN A N 1
ATOM 1716 C CA . ASN A 1 221 ? 23.180 3.913 -18.975 1.00 88.31 221 ASN A CA 1
ATOM 1717 C C . ASN A 1 221 ? 22.549 5.303 -18.907 1.00 88.31 221 ASN A C 1
ATOM 1719 O O . ASN A 1 221 ? 23.259 6.301 -18.804 1.00 88.31 221 ASN A O 1
ATOM 1723 N N . THR A 1 222 ? 21.218 5.372 -18.972 1.00 92.44 222 THR A N 1
ATOM 1724 C CA . THR A 1 222 ? 20.487 6.650 -18.992 1.00 92.44 222 THR A CA 1
ATOM 1725 C C . THR A 1 222 ? 20.142 7.150 -17.599 1.00 92.44 222 THR A C 1
ATOM 1727 O O . THR A 1 222 ? 19.782 8.313 -17.443 1.00 92.44 222 THR A O 1
ATOM 1730 N N . ARG A 1 223 ? 20.242 6.277 -16.588 1.00 93.88 223 ARG A N 1
ATOM 1731 C CA . ARG A 1 223 ? 19.804 6.504 -15.205 1.00 93.88 223 ARG A CA 1
ATOM 1732 C C . ARG A 1 223 ? 18.299 6.732 -15.081 1.00 93.88 223 ARG A C 1
ATOM 1734 O O . ARG A 1 223 ? 17.851 7.089 -13.999 1.00 93.88 223 ARG A O 1
ATOM 1741 N N . GLN A 1 224 ? 17.522 6.500 -16.137 1.00 96.56 224 GLN A N 1
ATOM 1742 C CA . GLN A 1 224 ? 16.083 6.741 -16.147 1.00 96.56 224 GLN A CA 1
ATOM 1743 C C . GLN A 1 224 ? 15.307 5.599 -15.500 1.00 96.56 224 GLN A C 1
ATOM 1745 O O . GLN A 1 224 ? 15.614 4.430 -15.734 1.00 96.56 224 GLN A O 1
ATOM 1750 N N . LEU A 1 225 ? 14.266 5.923 -14.735 1.00 94.12 225 LEU A N 1
ATOM 1751 C CA . LEU A 1 225 ? 13.335 4.933 -14.196 1.00 94.12 225 LEU A CA 1
ATOM 1752 C C . LEU A 1 225 ? 12.720 4.056 -15.301 1.00 94.12 225 LEU A C 1
ATOM 1754 O O . LEU A 1 225 ? 12.369 4.532 -16.381 1.00 94.12 225 LEU A O 1
ATOM 1758 N N . VAL A 1 226 ? 12.539 2.770 -14.999 1.00 92.19 226 VAL A N 1
ATOM 1759 C CA . VAL A 1 226 ? 11.961 1.792 -15.932 1.00 92.19 226 VAL A CA 1
ATOM 1760 C C . VAL A 1 226 ? 10.437 1.756 -15.790 1.00 92.19 226 VAL A C 1
ATOM 1762 O O . VAL A 1 226 ? 9.912 1.414 -14.728 1.00 92.19 226 VAL A O 1
ATOM 1765 N N . SER A 1 227 ? 9.721 2.088 -16.867 1.00 93.31 227 SER A N 1
ATOM 1766 C CA . SER A 1 227 ? 8.251 2.029 -16.938 1.00 93.31 227 SER A CA 1
ATOM 1767 C C . SER A 1 227 ? 7.716 0.612 -17.189 1.00 93.31 227 SER A C 1
ATOM 1769 O O . SER A 1 227 ? 6.536 0.338 -16.948 1.00 93.31 227 SER A O 1
ATOM 1771 N N . ASP A 1 228 ? 8.582 -0.298 -17.634 1.00 91.81 228 ASP A N 1
ATOM 1772 C CA . ASP A 1 228 ? 8.252 -1.686 -17.921 1.00 91.81 228 ASP A CA 1
ATOM 1773 C C . ASP A 1 228 ? 7.982 -2.524 -16.669 1.00 91.81 228 ASP A C 1
ATOM 1775 O O . ASP A 1 228 ? 8.584 -2.363 -15.607 1.00 91.81 228 ASP A O 1
ATOM 1779 N N . SER A 1 229 ? 7.061 -3.471 -16.822 1.00 91.56 229 SER A N 1
ATOM 1780 C CA . SER A 1 229 ? 6.776 -4.512 -15.838 1.00 91.56 229 SER A CA 1
ATOM 1781 C C . SER A 1 229 ? 7.638 -5.748 -16.084 1.00 91.56 229 SER A C 1
ATOM 1783 O O . SER A 1 229 ? 8.211 -5.917 -17.158 1.00 91.56 229 SER A O 1
ATOM 1785 N N . CYS A 1 230 ? 7.672 -6.689 -15.135 1.00 91.44 230 CYS A N 1
ATOM 1786 C CA . CYS A 1 230 ? 8.373 -7.958 -15.360 1.00 91.44 230 CYS A CA 1
ATOM 1787 C C . CYS A 1 230 ? 7.833 -8.727 -16.579 1.00 91.44 230 CYS A C 1
ATOM 1789 O O . CYS A 1 230 ? 8.616 -9.364 -17.273 1.00 91.44 230 CYS A O 1
ATOM 1791 N N . SER A 1 231 ? 6.531 -8.636 -16.872 1.00 91.00 231 SER A N 1
ATOM 1792 C CA . SER A 1 231 ? 5.918 -9.246 -18.059 1.00 91.00 231 SER A CA 1
ATOM 1793 C C . SER A 1 231 ? 6.358 -8.575 -19.361 1.00 91.00 231 SER A C 1
ATOM 1795 O O . SER A 1 231 ? 6.772 -9.259 -20.294 1.00 91.00 231 SER A O 1
ATOM 1797 N N . THR A 1 232 ? 6.322 -7.239 -19.429 1.00 90.38 232 THR A N 1
ATOM 1798 C CA . THR A 1 232 ? 6.737 -6.515 -20.646 1.00 90.38 232 THR A CA 1
ATOM 1799 C C . THR A 1 232 ? 8.240 -6.628 -20.880 1.00 90.38 232 THR A C 1
ATOM 1801 O O . THR A 1 232 ? 8.670 -6.763 -22.023 1.00 90.38 232 THR A O 1
ATOM 1804 N N . ASN A 1 233 ? 9.033 -6.726 -19.809 1.00 91.88 233 ASN A N 1
ATOM 1805 C CA . ASN A 1 233 ? 10.466 -6.978 -19.909 1.00 91.88 233 ASN A CA 1
ATOM 1806 C C . ASN A 1 233 ? 10.811 -8.349 -20.519 1.00 91.88 233 ASN A C 1
ATOM 1808 O O . ASN A 1 233 ? 11.852 -8.478 -21.164 1.00 91.88 233 ASN A O 1
ATOM 1812 N N . ILE A 1 234 ? 9.940 -9.360 -20.379 1.00 91.62 234 ILE A N 1
ATOM 1813 C CA . ILE A 1 234 ? 10.089 -10.638 -21.098 1.00 91.62 234 ILE A CA 1
ATOM 1814 C C . ILE A 1 234 ? 9.874 -10.432 -22.596 1.00 91.62 234 ILE A C 1
ATOM 1816 O O . ILE A 1 234 ? 10.692 -10.897 -23.385 1.00 91.62 234 ILE A O 1
ATOM 1820 N N . LEU A 1 235 ? 8.804 -9.733 -22.993 1.00 88.56 235 LEU A N 1
ATOM 1821 C CA . LEU A 1 235 ? 8.517 -9.460 -24.408 1.00 88.56 235 LEU A CA 1
ATOM 1822 C C . LEU A 1 235 ? 9.636 -8.661 -25.080 1.00 88.56 235 LEU A C 1
ATOM 1824 O O . LEU A 1 235 ? 9.985 -8.933 -26.225 1.00 88.56 235 LEU A O 1
ATOM 1828 N N . GLY A 1 236 ? 10.201 -7.692 -24.359 1.00 88.25 236 GLY A N 1
ATOM 1829 C CA . GLY A 1 236 ? 11.306 -6.865 -24.835 1.00 88.25 236 GLY A CA 1
ATOM 1830 C C . GLY A 1 236 ? 12.677 -7.546 -24.812 1.00 88.25 236 GLY A C 1
ATOM 1831 O O . GLY A 1 236 ? 13.654 -6.924 -25.214 1.00 88.25 236 GLY A O 1
ATOM 1832 N N . ASN A 1 237 ? 12.776 -8.806 -24.361 1.00 91.50 237 ASN A N 1
ATOM 1833 C CA . ASN A 1 237 ? 14.041 -9.531 -24.172 1.00 91.50 237 ASN A CA 1
ATOM 1834 C C . ASN A 1 237 ? 15.064 -8.780 -23.294 1.00 91.50 237 ASN A C 1
ATOM 1836 O O . ASN A 1 237 ? 16.274 -8.886 -23.504 1.00 91.50 237 ASN A O 1
ATOM 1840 N N . TYR A 1 238 ? 14.587 -8.030 -22.300 1.00 92.00 238 TYR A N 1
ATOM 1841 C CA . TYR A 1 238 ? 15.446 -7.288 -21.382 1.00 92.00 238 TYR A CA 1
ATOM 1842 C C . TYR A 1 238 ? 16.101 -8.205 -20.338 1.00 92.00 238 TYR A C 1
ATOM 1844 O O . TYR A 1 238 ? 15.706 -9.362 -20.135 1.00 92.00 238 TYR A O 1
ATOM 1852 N N . THR A 1 239 ? 17.110 -7.672 -19.645 1.00 93.25 239 THR A N 1
ATOM 1853 C CA . THR A 1 239 ? 17.854 -8.362 -18.582 1.00 93.25 239 THR A CA 1
ATOM 1854 C C . THR A 1 239 ? 17.727 -7.653 -17.235 1.00 93.25 239 THR A C 1
ATOM 1856 O O . THR A 1 239 ? 17.388 -6.474 -17.168 1.00 93.25 239 THR A O 1
ATOM 1859 N N . PHE A 1 240 ? 18.018 -8.374 -16.155 1.00 90.25 240 PHE A N 1
ATOM 1860 C CA . PHE A 1 240 ? 18.112 -7.854 -14.794 1.00 90.25 240 PHE A CA 1
ATOM 1861 C C . PHE A 1 240 ? 19.384 -8.375 -14.098 1.00 90.25 240 PHE A C 1
ATOM 1863 O O . PHE A 1 240 ? 19.842 -9.479 -14.409 1.00 90.25 240 PHE A O 1
ATOM 1870 N N . PRO A 1 241 ? 19.960 -7.624 -13.140 1.00 85.88 241 PRO A N 1
ATOM 1871 C CA . PRO A 1 241 ? 21.055 -8.118 -12.309 1.00 85.88 241 PRO A CA 1
ATOM 1872 C C . PRO A 1 241 ? 20.541 -9.157 -11.302 1.00 85.88 241 PRO A C 1
ATOM 1874 O O . PRO A 1 241 ? 19.578 -8.886 -10.586 1.00 85.88 241 PRO A O 1
ATOM 1877 N N . PHE A 1 242 ? 21.183 -10.326 -11.219 1.00 87.06 242 PHE A N 1
ATOM 1878 C CA . PHE A 1 242 ? 20.793 -11.381 -10.274 1.00 87.06 242 PHE A CA 1
ATOM 1879 C C . PHE A 1 242 ? 21.701 -11.432 -9.040 1.00 87.06 242 PHE A C 1
ATOM 1881 O O . PHE A 1 242 ? 21.321 -10.940 -7.981 1.00 87.06 242 PHE A O 1
ATOM 1888 N N . THR A 1 243 ? 22.912 -11.988 -9.152 1.00 83.88 243 THR A N 1
ATOM 1889 C CA . THR A 1 243 ? 23.847 -12.055 -8.006 1.00 83.88 243 THR A CA 1
ATOM 1890 C C . THR A 1 243 ? 24.740 -10.823 -7.879 1.00 83.88 243 THR A C 1
ATOM 1892 O O . THR A 1 243 ? 25.266 -10.527 -6.808 1.00 83.88 243 THR A O 1
ATOM 1895 N N . SER A 1 244 ? 24.936 -10.092 -8.976 1.00 83.31 244 SER A N 1
ATOM 1896 C CA . SER A 1 244 ? 25.722 -8.862 -9.022 1.00 83.31 244 SER A CA 1
ATOM 1897 C C . SER A 1 244 ? 25.331 -8.027 -10.239 1.00 83.31 244 SER A C 1
ATOM 1899 O O . SER A 1 244 ? 24.717 -8.532 -11.176 1.00 83.31 244 SER A O 1
ATOM 1901 N N . ILE A 1 245 ? 25.771 -6.767 -10.284 1.00 75.94 245 ILE A N 1
ATOM 1902 C CA . ILE A 1 245 ? 25.598 -5.890 -11.457 1.00 75.94 245 ILE A CA 1
ATOM 1903 C C . ILE A 1 245 ? 26.166 -6.501 -12.751 1.00 75.94 245 ILE A C 1
ATOM 1905 O O . ILE A 1 245 ? 25.675 -6.194 -13.834 1.00 75.94 245 ILE A O 1
ATOM 1909 N N . ARG A 1 246 ? 27.183 -7.369 -12.662 1.00 84.25 246 ARG A N 1
ATOM 1910 C CA . ARG A 1 246 ? 27.795 -8.021 -13.833 1.00 84.25 246 ARG A CA 1
ATOM 1911 C C . ARG A 1 246 ? 27.086 -9.317 -14.238 1.00 84.25 246 ARG A C 1
ATOM 1913 O O . ARG A 1 246 ? 27.225 -9.740 -15.379 1.00 84.25 246 ARG A O 1
ATOM 1920 N N . ASP A 1 247 ? 26.339 -9.935 -13.326 1.00 89.31 247 ASP A N 1
ATOM 1921 C CA . ASP A 1 247 ? 25.561 -11.152 -13.577 1.00 89.31 247 ASP A CA 1
ATOM 1922 C C . ASP A 1 247 ? 24.163 -10.773 -14.069 1.00 89.31 247 ASP A C 1
ATOM 1924 O O . ASP A 1 247 ? 23.196 -10.735 -13.308 1.00 89.31 247 ASP A O 1
ATOM 1928 N N . GLN A 1 248 ? 24.092 -10.432 -15.355 1.00 92.12 248 GLN A N 1
ATOM 1929 C CA . GLN A 1 248 ? 22.846 -10.098 -16.035 1.00 92.12 248 GLN A CA 1
ATOM 1930 C C . GLN A 1 248 ? 22.133 -11.373 -16.489 1.00 92.12 248 GLN A C 1
ATOM 1932 O O . GLN A 1 248 ? 22.715 -12.218 -17.172 1.00 92.12 248 GLN A O 1
ATOM 1937 N N . ARG A 1 249 ? 20.854 -11.499 -16.136 1.00 94.00 249 ARG A N 1
ATOM 1938 C CA . ARG A 1 249 ? 19.987 -12.616 -16.522 1.00 94.00 249 ARG A CA 1
ATOM 1939 C C . ARG A 1 249 ? 18.794 -12.100 -17.313 1.00 94.00 249 ARG A C 1
ATOM 1941 O O . ARG A 1 249 ? 18.253 -11.053 -16.966 1.00 94.00 249 ARG A O 1
ATOM 1948 N N . PRO A 1 250 ? 18.370 -12.787 -18.383 1.00 95.94 250 PRO A N 1
ATOM 1949 C CA . PRO A 1 250 ? 17.182 -12.380 -19.118 1.00 95.94 250 PRO A CA 1
ATOM 1950 C C . PRO A 1 250 ? 15.932 -12.589 -18.259 1.00 95.94 250 PRO A C 1
ATOM 1952 O O . PRO A 1 250 ? 15.844 -13.559 -17.504 1.00 95.94 250 PRO A O 1
ATOM 1955 N N . TYR A 1 251 ? 14.926 -11.727 -18.417 1.00 94.19 251 TYR A N 1
ATOM 1956 C CA . TYR A 1 251 ? 13.649 -11.869 -17.703 1.00 94.19 251 TYR A CA 1
ATOM 1957 C C . TYR A 1 251 ? 12.943 -13.211 -17.986 1.00 94.19 251 TYR A C 1
ATOM 1959 O O . TYR A 1 251 ? 12.198 -13.708 -17.142 1.00 94.19 251 TYR A O 1
ATOM 1967 N N . SER A 1 252 ? 13.225 -13.860 -19.121 1.00 94.50 252 SER A N 1
ATOM 1968 C CA . SER A 1 252 ? 12.756 -15.220 -19.436 1.00 94.50 252 SER A CA 1
ATOM 1969 C C . SER A 1 252 ? 13.308 -16.310 -18.504 1.00 94.50 252 SER A C 1
ATOM 1971 O O . SER A 1 252 ? 12.750 -17.402 -18.457 1.00 94.50 252 SER A O 1
ATOM 1973 N N . GLN A 1 253 ? 14.369 -16.022 -17.741 1.00 95.19 253 GLN A N 1
ATOM 1974 C CA . GLN A 1 253 ? 14.933 -16.902 -16.711 1.00 95.19 253 GLN A CA 1
ATOM 1975 C C . GLN A 1 253 ? 14.464 -16.545 -15.291 1.00 95.19 253 GLN A C 1
ATOM 1977 O O . GLN A 1 253 ? 14.974 -17.110 -14.325 1.00 95.19 253 GLN A O 1
ATOM 1982 N N . PHE A 1 254 ? 13.491 -15.643 -15.130 1.00 93.81 254 PHE A N 1
ATOM 1983 C CA . PHE A 1 254 ? 13.014 -15.200 -13.817 1.00 93.81 254 PHE A CA 1
ATOM 1984 C C . PHE A 1 254 ? 12.655 -16.365 -12.881 1.00 93.81 254 PHE A C 1
ATOM 1986 O O . PHE A 1 254 ? 13.161 -16.419 -11.767 1.00 93.81 254 PHE A O 1
ATOM 1993 N N . GLY A 1 255 ? 11.852 -17.331 -13.332 1.00 90.19 255 GLY A N 1
ATOM 1994 C CA . GLY A 1 255 ? 11.443 -18.484 -12.521 1.00 90.19 255 GLY A CA 1
ATOM 1995 C C . GLY A 1 255 ? 12.570 -19.485 -12.243 1.00 90.19 255 GLY A C 1
ATOM 1996 O O . GLY A 1 255 ? 12.418 -20.345 -11.383 1.00 90.19 255 GLY A O 1
ATOM 1997 N N . ILE A 1 256 ? 13.701 -19.381 -12.950 1.00 90.69 256 ILE A N 1
ATOM 1998 C CA . ILE A 1 256 ? 14.920 -20.154 -12.668 1.00 90.69 256 ILE A CA 1
ATOM 1999 C C . ILE A 1 256 ? 15.733 -19.445 -11.578 1.00 90.69 256 ILE A C 1
ATOM 2001 O O . ILE A 1 256 ? 16.197 -20.086 -10.639 1.00 90.69 256 ILE A O 1
ATOM 2005 N N . CYS A 1 257 ? 15.881 -18.121 -11.684 1.00 90.44 257 CYS A N 1
ATOM 2006 C CA . CYS A 1 257 ? 16.569 -17.289 -10.694 1.00 90.44 257 CYS A CA 1
ATOM 2007 C C . CYS A 1 257 ? 15.806 -17.204 -9.362 1.00 90.44 257 CYS A C 1
ATOM 2009 O O . CYS A 1 257 ? 16.419 -17.165 -8.297 1.00 90.44 257 CYS A O 1
ATOM 2011 N N . PHE A 1 258 ? 14.474 -17.206 -9.418 1.00 92.38 258 PHE A N 1
ATOM 2012 C CA . PHE A 1 258 ? 13.573 -17.103 -8.272 1.00 92.38 258 PHE A CA 1
ATOM 2013 C C . PHE A 1 258 ? 12.602 -18.294 -8.264 1.00 92.38 258 PHE A C 1
ATOM 2015 O O . PHE A 1 258 ? 11.432 -18.143 -8.612 1.00 92.38 258 PHE A O 1
ATOM 2022 N N . PRO A 1 259 ? 13.062 -19.497 -7.871 1.00 89.56 259 PRO A N 1
ATOM 2023 C CA . PRO A 1 259 ? 12.300 -20.741 -8.019 1.00 89.56 259 PRO A CA 1
ATOM 2024 C C . PRO A 1 259 ? 11.003 -20.790 -7.198 1.00 89.56 259 PRO A C 1
ATOM 2026 O O . PRO A 1 259 ? 10.092 -21.547 -7.529 1.00 89.56 259 PRO A O 1
ATOM 2029 N N . THR A 1 260 ? 10.888 -19.971 -6.149 1.00 89.69 260 THR A N 1
ATOM 2030 C CA . THR A 1 260 ? 9.661 -19.819 -5.350 1.00 89.69 260 THR A CA 1
ATOM 2031 C C . THR A 1 260 ? 8.613 -18.925 -6.011 1.00 89.69 260 THR A C 1
ATOM 2033 O O . THR A 1 260 ? 7.482 -18.871 -5.530 1.00 89.69 260 THR A O 1
ATOM 2036 N N . TRP A 1 261 ? 8.952 -18.248 -7.109 1.00 91.50 261 TRP A N 1
ATOM 2037 C CA . TRP A 1 261 ? 8.063 -17.376 -7.865 1.00 91.50 261 TRP A CA 1
ATOM 2038 C C . TRP A 1 261 ? 7.707 -17.978 -9.225 1.00 91.50 261 TRP A C 1
ATOM 2040 O O . TRP A 1 261 ? 8.502 -18.672 -9.865 1.00 91.50 261 TRP A O 1
ATOM 2050 N N . LYS A 1 262 ? 6.490 -17.700 -9.693 1.00 92.44 262 LYS A N 1
ATOM 2051 C CA . LYS A 1 262 ? 6.074 -18.037 -11.052 1.00 92.44 262 LYS A CA 1
ATOM 2052 C C . LYS A 1 262 ? 6.810 -17.173 -12.065 1.00 92.44 262 LYS A C 1
ATOM 2054 O O . LYS A 1 262 ? 7.093 -16.002 -11.821 1.00 92.44 262 LYS A O 1
ATOM 2059 N N . GLN A 1 263 ? 7.070 -17.754 -13.232 1.00 92.69 263 GLN A N 1
ATOM 2060 C CA . GLN A 1 263 ? 7.537 -17.001 -14.389 1.00 92.69 263 GLN A CA 1
ATOM 2061 C C . GLN A 1 263 ? 6.441 -15.999 -14.801 1.00 92.69 263 GLN A C 1
ATOM 2063 O O . GLN A 1 263 ? 5.314 -16.441 -15.049 1.00 92.69 263 GLN A O 1
ATOM 2068 N N . PRO A 1 264 ? 6.741 -14.687 -14.902 1.00 91.12 264 PRO A N 1
ATOM 2069 C CA . PRO A 1 264 ? 5.772 -13.721 -15.389 1.00 91.12 264 PRO A CA 1
ATOM 2070 C C . PRO A 1 264 ? 5.280 -14.136 -16.779 1.00 91.12 264 PRO A C 1
ATOM 2072 O O . PRO A 1 264 ? 6.092 -14.546 -17.616 1.00 91.12 264 PRO A O 1
ATOM 2075 N N . PRO A 1 265 ? 3.972 -14.048 -17.061 1.00 88.62 265 PRO A N 1
ATOM 2076 C CA . PRO A 1 265 ? 3.480 -14.342 -18.392 1.00 88.62 265 PRO A CA 1
ATOM 2077 C C . PRO A 1 265 ? 3.948 -13.236 -19.353 1.00 88.62 265 PRO A C 1
ATOM 2079 O O . PRO A 1 265 ? 3.945 -12.063 -18.967 1.00 88.62 265 PRO A O 1
ATOM 2082 N N . PRO A 1 266 ? 4.332 -13.569 -20.599 1.00 77.81 266 PRO A N 1
ATOM 2083 C CA . PRO A 1 266 ? 4.743 -12.575 -21.589 1.00 77.81 266 PRO A CA 1
ATOM 2084 C C . PRO A 1 266 ? 3.586 -11.638 -21.970 1.00 77.81 266 PRO A C 1
ATOM 2086 O O . PRO A 1 266 ? 3.801 -10.457 -22.195 1.00 77.81 266 PRO A O 1
ATOM 2089 N N . LEU A 1 267 ? 2.344 -12.126 -21.970 1.00 73.62 267 LEU A N 1
ATOM 2090 C CA . LEU A 1 267 ? 1.143 -11.312 -22.162 1.00 73.62 267 LEU A CA 1
ATOM 2091 C C . LEU A 1 267 ? 0.274 -11.408 -20.910 1.00 73.62 267 LEU A C 1
ATOM 2093 O O . LEU A 1 267 ? -0.099 -12.506 -20.500 1.00 73.62 267 LEU A O 1
ATOM 2097 N N . THR A 1 268 ? -0.049 -10.264 -20.309 1.00 68.00 268 THR A N 1
ATOM 2098 C CA . THR A 1 268 ? -1.008 -10.182 -19.201 1.00 68.00 268 THR A CA 1
ATOM 2099 C C . THR A 1 268 ? -2.280 -9.482 -19.665 1.00 68.00 268 THR A C 1
ATOM 2101 O O . THR A 1 268 ? -2.223 -8.439 -20.312 1.00 68.00 268 THR A O 1
ATOM 2104 N N . THR A 1 269 ? -3.436 -10.049 -19.321 1.00 59.59 269 THR A N 1
ATOM 2105 C CA . THR A 1 269 ? -4.743 -9.387 -19.461 1.00 59.59 269 THR A CA 1
ATOM 2106 C C . THR A 1 269 ? -5.017 -8.414 -18.313 1.00 59.59 269 THR A C 1
ATOM 2108 O O . THR A 1 269 ? -5.852 -7.525 -18.448 1.00 59.59 269 THR A O 1
ATOM 2111 N N . ASN A 1 270 ? -4.294 -8.557 -17.198 1.00 61.12 270 ASN A N 1
ATOM 2112 C CA . ASN A 1 270 ? -4.502 -7.818 -15.958 1.00 61.12 270 ASN A CA 1
ATOM 2113 C C . ASN A 1 270 ? -3.256 -6.983 -15.665 1.00 61.12 270 ASN A C 1
ATOM 2115 O O . ASN A 1 270 ? -2.389 -7.358 -14.874 1.00 61.12 270 ASN A O 1
ATOM 2119 N N . ALA A 1 271 ? -3.130 -5.858 -16.364 1.00 67.69 271 ALA A N 1
ATOM 2120 C CA . ALA A 1 271 ? -2.104 -4.877 -16.052 1.00 67.69 271 ALA A CA 1
ATOM 2121 C C . ALA A 1 271 ? -2.378 -4.253 -14.673 1.00 67.69 271 ALA A C 1
ATOM 2123 O O . ALA A 1 271 ? -3.527 -3.973 -14.334 1.00 67.69 271 ALA A O 1
ATOM 2124 N N . ASN A 1 272 ? -1.332 -3.978 -13.890 1.00 77.69 272 ASN A N 1
ATOM 2125 C CA . ASN A 1 272 ? -1.468 -3.192 -12.665 1.00 77.69 272 ASN A CA 1
ATOM 2126 C C . ASN A 1 272 ? -1.672 -1.707 -13.022 1.00 77.69 272 ASN A C 1
ATOM 2128 O O . ASN A 1 272 ? -0.745 -0.898 -12.986 1.00 77.69 272 ASN A O 1
ATOM 2132 N N . GLU A 1 273 ? -2.896 -1.360 -13.425 1.00 81.69 273 GLU A N 1
ATOM 2133 C CA . GLU A 1 273 ? -3.261 -0.035 -13.948 1.00 81.69 273 GLU A CA 1
ATOM 2134 C C . GLU A 1 273 ? -3.074 1.076 -12.915 1.00 81.69 273 GLU A C 1
ATOM 2136 O O . GLU A 1 273 ? -2.723 2.202 -13.264 1.00 81.69 273 GLU A O 1
ATOM 2141 N N . VAL A 1 274 ? -3.234 0.741 -11.636 1.00 75.94 274 VAL A N 1
ATOM 2142 C CA . VAL A 1 274 ? -2.990 1.659 -10.526 1.00 75.94 274 VAL A CA 1
ATOM 2143 C C . VAL A 1 274 ? -1.496 1.948 -10.374 1.00 75.94 274 VAL A C 1
ATOM 2145 O O . VAL A 1 274 ? -1.114 3.104 -10.219 1.00 75.94 274 VAL A O 1
ATOM 2148 N N . GLY A 1 275 ? -0.637 0.929 -10.470 1.00 77.94 275 GLY A N 1
ATOM 2149 C CA . GLY A 1 275 ? 0.815 1.114 -10.504 1.00 77.94 275 GLY A CA 1
ATOM 2150 C C . GLY A 1 275 ? 1.264 1.937 -11.716 1.00 77.94 275 GLY A C 1
ATOM 2151 O O . GLY A 1 275 ? 2.098 2.827 -11.584 1.00 77.94 275 GLY A O 1
ATOM 2152 N N . GLN A 1 276 ? 0.655 1.709 -12.881 1.00 86.75 276 GLN A N 1
ATOM 2153 C CA . GLN A 1 276 ? 0.904 2.499 -14.093 1.00 86.75 276 GLN A CA 1
ATOM 2154 C C . GLN A 1 276 ? 0.544 3.979 -13.910 1.00 86.75 276 GLN A C 1
ATOM 2156 O O . GLN A 1 276 ? 1.362 4.843 -14.219 1.00 86.75 276 GLN A O 1
ATOM 2161 N N . TYR A 1 277 ? -0.636 4.264 -13.350 1.00 84.00 277 TYR A N 1
ATOM 2162 C CA . TYR A 1 277 ? -1.061 5.623 -13.008 1.00 84.00 277 TYR A CA 1
ATOM 2163 C C . TYR A 1 277 ? -0.073 6.294 -12.047 1.00 84.00 277 TYR A C 1
ATOM 2165 O O . TYR A 1 277 ? 0.395 7.402 -12.306 1.00 84.00 277 TYR A O 1
ATOM 2173 N N . ILE A 1 278 ? 0.295 5.609 -10.956 1.00 77.06 278 ILE A N 1
ATOM 2174 C CA . ILE A 1 278 ? 1.227 6.163 -9.965 1.00 77.06 278 ILE A CA 1
ATOM 2175 C C . ILE A 1 278 ? 2.568 6.485 -10.625 1.00 77.06 278 ILE A C 1
ATOM 2177 O O . ILE A 1 278 ? 3.108 7.569 -10.425 1.00 77.06 278 ILE A O 1
ATOM 2181 N N . PHE A 1 279 ? 3.089 5.570 -11.441 1.00 83.06 279 PHE A N 1
ATOM 2182 C CA . PHE A 1 279 ? 4.350 5.785 -12.133 1.00 83.06 279 PHE A CA 1
ATOM 2183 C C . PHE A 1 279 ? 4.283 7.008 -13.057 1.00 83.06 279 PHE A C 1
ATOM 2185 O O . PHE A 1 279 ? 5.161 7.860 -13.002 1.00 83.06 279 PHE A O 1
ATOM 2192 N N . TYR A 1 280 ? 3.221 7.146 -13.854 1.00 89.19 280 TYR A N 1
ATOM 2193 C CA . TYR A 1 280 ? 3.075 8.273 -14.779 1.00 89.19 280 TYR A CA 1
ATOM 2194 C C . TYR A 1 280 ? 3.019 9.629 -14.063 1.00 89.19 280 TYR A C 1
ATOM 2196 O O . TYR A 1 280 ? 3.702 10.567 -14.471 1.00 89.19 280 TYR A O 1
ATOM 2204 N N . HIS A 1 281 ? 2.237 9.730 -12.985 1.00 82.88 281 HIS A N 1
ATOM 2205 C CA . HIS A 1 281 ? 2.003 11.005 -12.304 1.00 82.88 281 HIS A CA 1
ATOM 2206 C C . HIS A 1 281 ? 3.070 11.378 -11.269 1.00 82.88 281 HIS A C 1
ATOM 2208 O O . HIS A 1 281 ? 3.220 12.565 -10.992 1.00 82.88 281 HIS A O 1
ATOM 2214 N N . TYR A 1 282 ? 3.803 10.404 -10.717 1.00 84.00 282 TYR A N 1
ATOM 2215 C CA . TYR A 1 282 ? 4.731 10.619 -9.595 1.00 84.00 282 TYR A CA 1
ATOM 2216 C C . TYR A 1 282 ? 6.174 10.168 -9.874 1.00 84.00 282 TYR A C 1
ATOM 2218 O O . TYR A 1 282 ? 6.985 10.042 -8.953 1.00 84.00 282 TYR A O 1
ATOM 2226 N N . GLN A 1 283 ? 6.534 9.893 -11.134 1.00 84.50 283 GLN A N 1
ATOM 2227 C CA . GLN A 1 283 ? 7.900 9.471 -11.466 1.00 84.50 283 GLN A CA 1
ATOM 2228 C C . GLN A 1 283 ? 8.978 10.511 -11.135 1.00 84.50 283 GLN A C 1
ATOM 2230 O O . GLN A 1 283 ? 10.118 10.126 -10.897 1.00 84.50 283 GLN A O 1
ATOM 2235 N N . ASN A 1 284 ? 8.652 11.805 -11.091 1.00 83.62 284 ASN A N 1
ATOM 2236 C CA . ASN A 1 284 ? 9.633 12.843 -10.767 1.00 83.62 284 ASN A CA 1
ATOM 2237 C C . ASN A 1 284 ? 10.065 12.749 -9.296 1.00 83.62 284 ASN A C 1
ATOM 2239 O O . ASN A 1 284 ? 11.252 12.797 -8.976 1.00 83.62 284 ASN A O 1
ATOM 2243 N N . GLU A 1 285 ? 9.104 12.544 -8.401 1.00 83.12 285 GLU A N 1
ATOM 2244 C CA . GLU A 1 285 ? 9.326 12.338 -6.975 1.00 83.12 285 GLU A CA 1
ATOM 2245 C C . GLU A 1 285 ? 10.040 11.007 -6.713 1.00 83.12 285 GLU A C 1
ATOM 2247 O O . GLU A 1 285 ? 10.960 10.945 -5.894 1.00 83.12 285 GLU A O 1
ATOM 2252 N N . LEU A 1 286 ? 9.667 9.951 -7.445 1.00 77.81 286 LEU A N 1
ATOM 2253 C CA . LEU A 1 286 ? 10.356 8.657 -7.392 1.00 77.81 286 LEU A CA 1
ATOM 2254 C C . LEU A 1 286 ? 11.816 8.782 -7.839 1.00 77.81 286 LEU A C 1
ATOM 2256 O O . LEU A 1 286 ? 12.709 8.247 -7.180 1.00 77.81 286 LEU A O 1
ATOM 2260 N N . ALA A 1 287 ? 12.071 9.522 -8.919 1.00 86.19 287 ALA A N 1
ATOM 2261 C CA . ALA A 1 287 ? 13.411 9.748 -9.442 1.00 86.19 287 ALA A CA 1
ATOM 2262 C C . ALA A 1 287 ? 14.291 10.462 -8.407 1.00 86.19 287 ALA A C 1
ATOM 2264 O O . ALA A 1 287 ? 15.404 10.011 -8.114 1.00 86.19 287 ALA A O 1
ATOM 2265 N N . GLN A 1 288 ? 13.749 11.496 -7.756 1.00 81.38 288 GLN A N 1
ATOM 2266 C CA . GLN A 1 288 ? 14.421 12.200 -6.665 1.00 81.38 288 GLN A CA 1
ATOM 2267 C C . GLN A 1 288 ? 14.726 11.271 -5.480 1.00 81.38 288 GLN A C 1
ATOM 2269 O O . GLN A 1 288 ? 15.851 11.267 -4.975 1.00 81.38 288 GLN A O 1
ATOM 2274 N N . TYR A 1 289 ? 13.751 10.468 -5.045 1.00 74.81 289 TYR A N 1
ATOM 2275 C CA . TYR A 1 289 ? 13.908 9.550 -3.914 1.00 74.81 289 TYR A CA 1
ATOM 2276 C C . TYR A 1 289 ? 14.986 8.486 -4.173 1.00 74.81 289 TYR A C 1
ATOM 2278 O O . TYR A 1 289 ? 15.861 8.262 -3.333 1.00 74.81 289 TYR A O 1
ATOM 2286 N N . HIS A 1 290 ? 14.973 7.878 -5.361 1.00 78.19 290 HIS A N 1
ATOM 2287 C CA . HIS A 1 290 ? 15.929 6.841 -5.758 1.00 78.19 290 HIS A CA 1
ATOM 2288 C C . HIS A 1 290 ? 17.260 7.391 -6.286 1.00 78.19 290 HIS A C 1
ATOM 2290 O O . HIS A 1 290 ? 18.153 6.611 -6.623 1.00 78.19 290 HIS A O 1
ATOM 2296 N N . LYS A 1 291 ? 17.425 8.722 -6.319 1.00 90.31 291 LYS A N 1
ATOM 2297 C CA . LYS A 1 291 ? 18.605 9.410 -6.862 1.00 90.31 291 LYS A CA 1
ATOM 2298 C C . LYS A 1 291 ? 18.902 8.932 -8.284 1.00 90.31 291 LYS A C 1
ATOM 2300 O O . LYS A 1 291 ? 19.997 8.438 -8.554 1.00 90.31 291 LYS A O 1
ATOM 2305 N N . CYS A 1 292 ? 17.919 9.033 -9.165 1.00 91.38 292 CYS A N 1
ATOM 2306 C CA . CYS A 1 292 ? 17.975 8.651 -10.576 1.00 91.38 292 CYS A CA 1
ATOM 2307 C C . CYS A 1 292 ? 17.168 9.662 -11.413 1.00 91.38 292 CYS A C 1
ATOM 2309 O O . CYS A 1 292 ? 16.719 10.672 -10.873 1.00 91.38 292 CYS A O 1
ATOM 2311 N N . GLU A 1 293 ? 17.020 9.425 -12.713 1.00 96.06 293 GLU A N 1
ATOM 2312 C CA . GLU A 1 293 ? 16.332 10.328 -13.639 1.00 96.06 293 GLU A CA 1
ATOM 2313 C C . GLU A 1 293 ? 14.891 9.862 -13.920 1.00 96.06 293 GLU A C 1
ATOM 2315 O O . GLU A 1 293 ? 14.614 8.656 -13.914 1.00 96.06 293 GLU A O 1
ATOM 2320 N N . PRO A 1 294 ? 13.950 10.779 -14.202 1.00 94.44 294 PRO A N 1
ATOM 2321 C CA . PRO A 1 294 ? 12.616 10.408 -14.661 1.00 94.44 294 PRO A CA 1
ATOM 2322 C C . PRO A 1 294 ? 12.662 9.628 -15.984 1.00 94.44 294 PRO A C 1
ATOM 2324 O O . PRO A 1 294 ? 13.528 9.839 -16.834 1.00 94.44 294 PRO A O 1
ATOM 2327 N N . CYS A 1 295 ? 11.693 8.742 -16.184 1.00 95.06 295 CYS A N 1
ATOM 2328 C CA . CYS A 1 295 ? 11.467 8.064 -17.451 1.00 95.06 295 CYS A CA 1
ATOM 2329 C C . CYS A 1 295 ? 10.952 9.057 -18.503 1.00 95.06 295 CYS A C 1
ATOM 2331 O O . CYS A 1 295 ? 9.885 9.659 -18.352 1.00 95.06 295 CYS A O 1
ATOM 2333 N N . THR A 1 296 ? 11.680 9.203 -19.611 1.00 92.81 296 THR A N 1
ATOM 2334 C CA . THR A 1 296 ? 11.261 10.099 -20.701 1.00 92.81 296 THR A CA 1
ATOM 2335 C C . THR A 1 296 ? 10.182 9.492 -21.592 1.00 92.81 296 THR A C 1
ATOM 2337 O O . THR A 1 296 ? 9.415 10.228 -22.203 1.00 92.81 296 THR A O 1
ATOM 2340 N N . ASN A 1 297 ? 10.102 8.160 -21.652 1.00 89.62 297 ASN A N 1
ATOM 2341 C CA . ASN A 1 297 ? 9.219 7.427 -22.559 1.00 89.62 297 ASN A CA 1
ATOM 2342 C C . ASN A 1 297 ? 8.202 6.589 -21.776 1.00 89.62 297 ASN A C 1
ATOM 2344 O O . ASN A 1 297 ? 8.198 5.359 -21.845 1.00 89.62 297 ASN A O 1
ATOM 2348 N N . VAL A 1 298 ? 7.339 7.249 -21.002 1.00 90.75 298 VAL A N 1
ATOM 2349 C CA . VAL A 1 298 ? 6.235 6.554 -20.328 1.00 90.75 298 VAL A CA 1
ATOM 2350 C C . VAL A 1 298 ? 5.111 6.291 -21.335 1.00 90.75 298 VAL A C 1
ATOM 2352 O O . VAL A 1 298 ? 4.708 7.224 -22.036 1.00 90.75 298 VAL A O 1
ATOM 2355 N N . PRO A 1 299 ? 4.573 5.059 -21.426 1.00 90.25 299 PRO A N 1
ATOM 2356 C CA . PRO A 1 299 ? 3.450 4.769 -22.311 1.00 90.25 299 PRO A CA 1
ATOM 2357 C C . PRO A 1 299 ? 2.263 5.700 -22.042 1.00 90.25 299 PRO A C 1
ATOM 2359 O O . PRO A 1 299 ? 1.828 5.846 -20.899 1.00 90.25 299 PRO A O 1
ATOM 2362 N N . SER A 1 300 ? 1.688 6.284 -23.096 1.00 88.88 300 SER A N 1
ATOM 2363 C CA . SER A 1 300 ? 0.524 7.178 -22.980 1.00 88.88 300 SER A CA 1
ATOM 2364 C C . SER A 1 300 ? -0.686 6.489 -22.351 1.00 88.88 300 SER A C 1
ATOM 2366 O O . SER A 1 300 ? -1.487 7.140 -21.689 1.00 88.88 300 SER A O 1
ATOM 2368 N N . SER A 1 301 ? -0.776 5.161 -22.472 1.00 87.56 301 SER A N 1
ATOM 2369 C CA . SER A 1 301 ? -1.784 4.342 -21.800 1.00 87.56 301 SER A CA 1
ATOM 2370 C C . SER A 1 301 ? -1.733 4.430 -20.273 1.00 87.56 301 SER A C 1
ATOM 2372 O O . SER A 1 301 ? -2.682 4.004 -19.627 1.00 87.56 301 SER A O 1
ATOM 2374 N N . PHE A 1 302 ? -0.645 4.926 -19.672 1.00 88.06 302 PHE A N 1
ATOM 2375 C CA . PHE A 1 302 ? -0.555 5.104 -18.220 1.00 88.06 302 PHE A CA 1
ATOM 2376 C C . PHE A 1 302 ? -1.236 6.399 -17.751 1.00 88.06 302 PHE A C 1
ATOM 2378 O O . PHE A 1 302 ? -1.603 6.490 -16.581 1.00 88.06 302 PHE A O 1
ATOM 2385 N N . ASN A 1 303 ? -1.445 7.363 -18.655 1.00 89.56 303 ASN A N 1
ATOM 2386 C CA . ASN A 1 303 ? -2.137 8.622 -18.388 1.00 89.56 303 ASN A CA 1
ATOM 2387 C C . ASN A 1 303 ? -3.657 8.405 -18.349 1.00 89.56 303 ASN A C 1
ATOM 2389 O O . ASN A 1 303 ? -4.374 8.748 -19.289 1.00 89.56 303 ASN A O 1
ATOM 2393 N N . ARG A 1 304 ? -4.129 7.762 -17.283 1.00 82.81 304 ARG A N 1
ATOM 2394 C CA . ARG A 1 304 ? -5.550 7.487 -17.040 1.00 82.81 304 ARG A CA 1
ATOM 2395 C C . ARG A 1 304 ? -6.098 8.449 -15.998 1.00 82.81 304 ARG A C 1
ATOM 2397 O O . ARG A 1 304 ? -5.354 8.924 -15.145 1.00 82.81 304 ARG A O 1
ATOM 2404 N N . SER A 1 305 ? -7.403 8.688 -16.013 1.00 81.88 305 SER A N 1
ATOM 2405 C CA . SER A 1 305 ? -8.048 9.407 -14.913 1.00 81.88 305 SER A CA 1
ATOM 2406 C C . SER A 1 305 ? -8.259 8.488 -13.701 1.00 81.88 305 SER A C 1
ATOM 2408 O O . SER A 1 305 ? -8.431 7.273 -13.836 1.00 81.88 305 SER A O 1
ATOM 2410 N N . LEU A 1 306 ? -8.260 9.065 -12.495 1.00 71.50 306 LEU A N 1
ATOM 2411 C CA . LEU A 1 306 ? -8.654 8.330 -11.287 1.00 71.50 306 LEU A CA 1
ATOM 2412 C C . LEU A 1 306 ? -10.102 7.835 -11.386 1.00 71.50 306 LEU A C 1
ATOM 2414 O O . LEU A 1 306 ? -10.383 6.721 -10.950 1.00 71.50 306 LEU A O 1
ATOM 2418 N N . ASP A 1 307 ? -10.977 8.617 -12.021 1.00 73.75 307 ASP A N 1
ATOM 2419 C CA . ASP A 1 307 ? -12.389 8.281 -12.223 1.00 73.75 307 ASP A CA 1
ATOM 2420 C C . ASP A 1 307 ? -12.559 7.010 -13.072 1.00 73.75 307 ASP A C 1
ATOM 2422 O O . ASP A 1 307 ? -13.365 6.141 -12.742 1.00 73.75 307 ASP A O 1
ATOM 2426 N N . GLU A 1 308 ? -11.761 6.849 -14.134 1.00 75.94 308 GLU A N 1
ATOM 2427 C CA . GLU A 1 308 ? -11.749 5.628 -14.953 1.00 75.94 308 GLU A CA 1
ATOM 2428 C C . GLU A 1 308 ? -11.315 4.396 -14.152 1.00 75.94 308 GLU A C 1
ATOM 2430 O O . GLU A 1 308 ? -11.938 3.334 -14.257 1.00 75.94 308 GLU A O 1
ATOM 2435 N N . LEU A 1 309 ? -10.262 4.528 -13.336 1.00 70.44 309 LEU A N 1
ATOM 2436 C CA . LEU A 1 309 ? -9.775 3.441 -12.483 1.00 70.44 309 LEU A CA 1
ATOM 2437 C C . LEU A 1 309 ? -10.820 3.055 -11.431 1.00 70.44 309 LEU A C 1
ATOM 2439 O O . LEU A 1 309 ? -11.079 1.869 -11.223 1.00 70.44 309 LEU A O 1
ATOM 2443 N N . GLU A 1 310 ? -11.450 4.050 -10.806 1.00 65.69 310 GLU A N 1
ATOM 2444 C CA . GLU A 1 310 ? -12.490 3.848 -9.802 1.00 65.69 310 GLU A CA 1
ATOM 2445 C C . GLU A 1 310 ? -13.726 3.171 -10.409 1.00 65.69 310 GLU A C 1
ATOM 2447 O O . GLU A 1 310 ? -14.245 2.200 -9.852 1.00 65.69 310 GLU A O 1
ATOM 2452 N N . GLN A 1 311 ? -14.178 3.622 -11.582 1.00 72.69 311 GLN A N 1
ATOM 2453 C CA . GLN A 1 311 ? -15.331 3.039 -12.264 1.00 72.69 311 GLN A CA 1
ATOM 2454 C C . GLN A 1 311 ? -15.074 1.587 -12.679 1.00 72.69 311 GLN A C 1
ATOM 2456 O O . GLN A 1 311 ? -15.947 0.728 -12.535 1.00 72.69 311 GLN A O 1
ATOM 2461 N N . LYS A 1 312 ? -13.865 1.280 -13.155 1.00 69.56 312 LYS A N 1
ATOM 2462 C CA . LYS A 1 312 ? -13.488 -0.087 -13.520 1.00 69.56 312 LYS A CA 1
ATOM 2463 C C . LYS A 1 312 ? -13.432 -1.001 -12.298 1.00 69.56 312 LYS A C 1
ATOM 2465 O O . LYS A 1 312 ? -13.917 -2.130 -12.360 1.00 69.56 312 LYS A O 1
ATOM 2470 N N . GLN A 1 313 ? -12.922 -0.501 -11.174 1.00 62.97 313 GLN A N 1
ATOM 2471 C CA . GLN A 1 313 ? -12.902 -1.240 -9.915 1.00 62.97 313 GLN A CA 1
ATOM 2472 C C . GLN A 1 313 ? -14.325 -1.514 -9.400 1.00 62.97 313 GLN A C 1
ATOM 2474 O O . GLN A 1 313 ? -14.624 -2.644 -9.013 1.00 62.97 313 GLN A O 1
ATOM 2479 N N . LYS A 1 314 ? -15.236 -0.533 -9.491 1.00 65.38 314 LYS A N 1
ATOM 2480 C CA . LYS A 1 314 ? -16.669 -0.710 -9.183 1.00 65.38 314 LYS A CA 1
ATOM 2481 C C . LYS A 1 314 ? -17.324 -1.785 -10.054 1.00 65.38 314 LYS A C 1
ATOM 2483 O O . LYS A 1 314 ? -18.074 -2.604 -9.534 1.00 65.38 314 LYS A O 1
ATOM 2488 N N . ASN A 1 315 ? -17.014 -1.821 -11.350 1.00 63.75 315 ASN A N 1
ATOM 2489 C CA . ASN A 1 315 ? -17.572 -2.812 -12.276 1.00 63.75 315 ASN A CA 1
ATOM 2490 C C . ASN A 1 315 ? -17.076 -4.240 -11.988 1.00 63.75 315 ASN A C 1
ATOM 2492 O O . ASN A 1 315 ? -17.860 -5.181 -12.079 1.00 63.75 315 ASN A O 1
ATOM 2496 N N . VAL A 1 316 ? -15.804 -4.412 -11.607 1.00 58.38 316 VAL A N 1
ATOM 2497 C CA . VAL A 1 316 ? -15.267 -5.719 -11.177 1.00 58.38 316 VAL A CA 1
ATOM 2498 C C . VAL A 1 316 ? -15.979 -6.202 -9.913 1.00 58.38 316 VAL A C 1
ATOM 2500 O O . VAL A 1 316 ? -16.403 -7.351 -9.851 1.00 58.38 316 VAL A O 1
ATOM 2503 N N . ILE A 1 317 ? -16.173 -5.311 -8.937 1.00 47.25 317 ILE A N 1
ATOM 2504 C CA . ILE A 1 317 ? -16.894 -5.626 -7.696 1.00 47.25 317 ILE A CA 1
ATOM 2505 C C . ILE A 1 317 ? -18.349 -6.014 -7.996 1.00 47.25 317 ILE A C 1
ATOM 2507 O O . ILE A 1 317 ? -18.841 -6.993 -7.443 1.00 47.25 317 ILE A O 1
ATOM 2511 N N . ALA A 1 318 ? -19.020 -5.287 -8.894 1.00 47.53 318 ALA A N 1
ATOM 2512 C CA . ALA A 1 318 ? -20.394 -5.580 -9.295 1.00 47.53 318 ALA A CA 1
ATOM 2513 C C . ALA A 1 318 ? -20.529 -6.928 -10.030 1.00 47.53 318 ALA A C 1
ATOM 2515 O O . ALA A 1 318 ? -21.493 -7.652 -9.794 1.00 47.53 318 ALA A O 1
ATOM 2516 N N . GLY A 1 319 ? -19.555 -7.283 -10.876 1.00 44.69 319 GLY A N 1
ATOM 2517 C CA . GLY A 1 319 ? -19.526 -8.565 -11.587 1.00 44.69 319 GLY A CA 1
ATOM 2518 C C . GLY A 1 319 ? -19.334 -9.773 -10.666 1.00 44.69 319 GLY A C 1
ATOM 2519 O O . GLY A 1 319 ? -19.965 -10.803 -10.873 1.00 44.69 319 GLY A O 1
ATOM 2520 N N . ILE A 1 320 ? -18.533 -9.630 -9.605 1.00 44.72 320 ILE A N 1
ATOM 2521 C CA . ILE A 1 320 ? -18.328 -10.679 -8.589 1.00 44.72 320 ILE A CA 1
ATOM 2522 C C . ILE A 1 320 ? -19.593 -10.894 -7.744 1.00 44.72 320 ILE A C 1
ATOM 2524 O O . ILE A 1 320 ? -19.848 -12.000 -7.295 1.00 44.72 320 ILE A O 1
ATOM 2528 N N . THR A 1 321 ? -20.414 -9.857 -7.537 1.00 40.16 321 THR A N 1
ATOM 2529 C CA . THR A 1 321 ? -21.682 -9.974 -6.790 1.00 40.16 321 THR A CA 1
ATOM 2530 C C . THR A 1 321 ? -22.848 -10.552 -7.599 1.00 40.16 321 THR A C 1
ATOM 2532 O O . THR A 1 321 ? -23.931 -10.730 -7.046 1.00 40.16 321 THR A O 1
ATOM 2535 N N . SER A 1 322 ? -22.660 -10.787 -8.901 1.00 38.25 322 SER A N 1
ATOM 2536 C CA . SER A 1 322 ? -23.689 -11.326 -9.804 1.00 38.25 322 SER A CA 1
ATOM 2537 C C . SER A 1 322 ? -23.526 -12.813 -10.152 1.00 38.25 322 SER A C 1
ATOM 2539 O O . SER A 1 322 ? -24.388 -13.347 -10.850 1.00 38.25 322 SER A O 1
ATOM 2541 N N . GLU A 1 323 ? -22.462 -13.463 -9.671 1.00 34.97 323 GLU A N 1
ATOM 2542 C CA . GLU A 1 323 ? -22.250 -14.924 -9.703 1.00 34.97 323 GLU A CA 1
ATOM 2543 C C . GLU A 1 323 ? -22.503 -15.541 -8.320 1.00 34.97 323 GLU A C 1
ATOM 2545 O O . GLU A 1 323 ? -23.029 -16.677 -8.281 1.00 34.97 323 GLU A O 1
#

Sequence (323 aa):
MGVQSSGKSTLLNLMFGTRLRASAGMCTRGVNIQLLKAEDRSEYDYVVILDSEGVRAPEFSGSEGATWRDNRLATFSILPADATIIMINNEEDTAAREVLPIVMLAYQQSELAAKSTNQLKTKLFFVYTRIDTNEKKSIPATLPYDYLRPENINSLIKLIRDELVDRFARGGVTLRCSEPCPLCGSPCRAAAGHTTDPSEDKRRHDCDYQPSGLFGTYDYNTRQLVSDSCSTNILGNYTFPFTSIRDQRPYSQFGICFPTWKQPPPLTTNANEVGQYIFYHYQNELAQYHKCEPCTNVPSSFNRSLDELEQKQKNVIAGITSE

pLDDT: mean 70.93, std 17.32, range [32.72, 96.56]

Secondary structure (DSSP, 8-state):
-BBTTSSHHHHHHHHH-------SS----SEEEEEEE-TT-SS-SEEEEEEEPPBS-GGGTT-TTHHHHHHHHHHHHHTT-SEEEEEEETTB-HHHHHHHHHHHHHHHTSHHHHTTTSS-SSEEEEEEES--TT--SS--S-S-GGG-SGGGHHHHHHHHHHHHHHHHHTTT---B--PBPTTT-PBP-SBTTPPP-TT-GGGSB------GGGGT-B-TTT-BBP---HHHHHHTT-EEESSSTT-EEEGGGHHHHSTTBPPPPSS-SS--HHHHHHHHHHHHHHHHHHTSBPPS---GGG---HHHHHHHHHHHHHHHTT-

Radius of gyration: 23.45 Å; chains: 1; bounding box: 55×59×60 Å

Foldseek 3Di:
DAAAQLCQQVVCCVVPVDDQQHDNGFRDDAKDWDWDQPPPFDPDRIDIDIDGTGQPHPVCPPPDCSLVVLLVRVLVQFQVAQEHEYRAEAPPCVSVVSRVVSSLVVCCPDVVCVVDPSDRNYHYHYHYPDHDPPPPPDDPPDDDDPQPDPVNPVVVVVVVVVVVCVVVVVGDDFDFCQPAQPQQGFGFRHTHPQDFDLVDQVSATDGQWFQSLVVVDADPPQLEGGRDTLLCQQVVQHWDAQPDPVRTDTSQCSCVSVSSHHRHHNDDPRHPLVRLLCLVPCQCVSCVVSVGHYDPDRPPSSPDDPVVVVVVVVVVVVVVVVD